Protein AF-A0A0X3Q295-F1 (afdb_monomer)

Foldseek 3Di:
DPVVVVVVVVVVVVVVVVVVVVVVQQPDFFKKKWKKKKKAQPPCAALVRDFLDPDPPQRHFQKKKFKAKDAPPDPPSVQDTDIDDTDPRDRMDTCDDPNTDIGGAGPPGGQKMKMKMWMWGDDPPDPITGRAIWIDIDGPVVQQPDKDKTDHPGDHRMIMIMHIHMGTDPQFFDPRSPAGADCPDPQWDADRRRQTGGDPQFDDRVSPDGPQCRVPPDDPPWDWDDDPVHIWTAHPNDTDDD

Secondary structure (DSSP, 8-state):
-HHHHHHHHHHHHHHHHHHHHHHHHHHSEEEEEEEEEEEE-TT-B-TTS-BS-SSTT--S--EEEEEEEEETT-SS-SSEEEEPPPBTT-SEEEE-GGGPEEEEEESSPPSEEEEEEEEEEPPSSSPPEEEEEEEEEEEHHHHTTS-EEE--SSS-S-EEEEEEEEEEPTTEESTTS-EE----STTEEE-TT--EEEPTTEESTTS-EE-HHHHSPPSTTPEEEEETTEEEEEETTEEE--

Structure (mmCIF, N/CA/C/O backbone):
data_AF-A0A0X3Q295-F1
#
_entry.id   AF-A0A0X3Q295-F1
#
loop_
_atom_site.group_PDB
_atom_site.id
_atom_site.type_symbol
_atom_site.label_atom_id
_atom_site.label_alt_id
_atom_site.label_comp_id
_atom_site.label_asym_id
_atom_site.label_entity_id
_atom_site.label_seq_id
_atom_site.pdbx_PDB_ins_code
_atom_site.Cartn_x
_atom_site.Cartn_y
_atom_site.Cartn_z
_atom_site.occupancy
_atom_site.B_iso_or_equiv
_atom_site.auth_seq_id
_atom_site.auth_comp_id
_atom_site.auth_asym_id
_atom_site.auth_atom_id
_atom_site.pdbx_PDB_model_num
ATOM 1 N N . GLY A 1 1 ? -16.038 -40.004 36.882 1.00 56.62 1 GLY A N 1
ATOM 2 C CA . GLY A 1 1 ? -15.956 -40.530 35.502 1.00 56.62 1 GLY A CA 1
ATOM 3 C C . GLY A 1 1 ? -16.501 -39.570 34.454 1.00 56.62 1 GLY A C 1
ATOM 4 O O . GLY A 1 1 ? -15.724 -39.072 33.660 1.00 56.62 1 GLY A O 1
ATOM 5 N N . LYS A 1 2 ? -17.811 -39.278 34.444 1.00 52.81 2 LYS A N 1
ATOM 6 C CA . LYS A 1 2 ? -18.478 -38.550 33.339 1.00 52.81 2 LYS A CA 1
ATOM 7 C C . LYS A 1 2 ? -18.279 -37.020 33.322 1.00 52.81 2 LYS A C 1
ATOM 9 O O . LYS A 1 2 ? -18.108 -36.454 32.248 1.00 52.81 2 LYS A O 1
ATOM 14 N N . TYR A 1 3 ? -18.214 -36.368 34.488 1.00 54.53 3 TYR A N 1
ATOM 15 C CA . TYR A 1 3 ? -17.997 -34.910 34.598 1.00 54.53 3 TYR A CA 1
ATOM 16 C C . TYR A 1 3 ? -16.639 -34.449 34.033 1.00 54.53 3 TYR A C 1
ATOM 18 O O . TYR A 1 3 ? -16.557 -33.421 33.370 1.00 54.53 3 TYR A O 1
ATOM 26 N N . SER A 1 4 ? -15.578 -35.239 34.234 1.00 64.38 4 SER A N 1
ATOM 27 C CA . SER A 1 4 ? -14.233 -34.929 33.721 1.00 64.38 4 SER A CA 1
ATOM 28 C C . SER A 1 4 ? -14.156 -35.030 32.191 1.00 64.38 4 SER A C 1
ATOM 30 O O . SER A 1 4 ? -13.519 -34.196 31.551 1.00 64.38 4 SER A O 1
ATOM 32 N N . SER A 1 5 ? -14.851 -36.000 31.589 1.00 69.00 5 SER A N 1
ATOM 33 C CA . SER A 1 5 ? -14.897 -36.166 30.130 1.00 69.00 5 SER A CA 1
ATOM 34 C C . SER A 1 5 ? -15.690 -35.053 29.438 1.00 69.00 5 SER A C 1
ATOM 36 O O . SER A 1 5 ? -15.255 -34.560 28.402 1.00 69.00 5 SER A O 1
ATOM 38 N N . ALA A 1 6 ? -16.805 -34.606 30.029 1.00 71.75 6 ALA A N 1
ATOM 39 C CA . ALA A 1 6 ? -17.581 -33.477 29.511 1.00 71.75 6 ALA A CA 1
ATOM 40 C C . ALA A 1 6 ? -16.787 -32.159 29.564 1.00 71.75 6 ALA A C 1
ATOM 42 O O . ALA A 1 6 ? -16.768 -31.409 28.591 1.00 71.75 6 ALA A O 1
ATOM 43 N N . LEU A 1 7 ? -16.056 -31.911 30.658 1.00 74.06 7 LEU A N 1
ATOM 44 C CA . LEU A 1 7 ? -15.208 -30.723 30.800 1.00 74.06 7 LEU A CA 1
ATOM 45 C C . LEU A 1 7 ? -14.071 -30.698 29.761 1.00 74.06 7 LEU A C 1
ATOM 47 O O . LEU A 1 7 ? -13.808 -29.659 29.158 1.00 74.06 7 LEU A O 1
ATOM 51 N N . LYS A 1 8 ? -13.439 -31.852 29.498 1.00 75.88 8 LYS A N 1
ATOM 52 C CA . LYS A 1 8 ? -12.417 -31.997 28.446 1.00 75.88 8 LYS A CA 1
ATOM 53 C C . LYS A 1 8 ? -12.978 -31.721 27.049 1.00 75.88 8 LYS A C 1
ATOM 55 O O . LYS A 1 8 ? -12.320 -31.046 26.264 1.00 75.88 8 LYS A O 1
ATOM 60 N N . LEU A 1 9 ? -14.194 -32.189 26.759 1.00 77.00 9 LEU A N 1
ATOM 61 C CA . LEU A 1 9 ? -14.855 -31.964 25.471 1.00 77.00 9 LEU A CA 1
ATOM 62 C C . LEU A 1 9 ? -15.208 -30.481 25.257 1.00 77.00 9 LEU A C 1
ATOM 64 O O . LEU A 1 9 ? -14.994 -29.946 24.173 1.00 77.00 9 LEU A O 1
ATOM 68 N N . ILE A 1 10 ? -15.682 -29.794 26.303 1.00 79.25 10 ILE A N 1
ATOM 69 C CA . ILE A 1 10 ? -15.982 -28.353 26.262 1.00 79.25 10 ILE A CA 1
ATOM 70 C C . ILE A 1 10 ? -14.703 -27.534 26.054 1.00 79.25 10 ILE A C 1
ATOM 72 O O . ILE A 1 10 ? -14.703 -26.605 25.247 1.00 79.25 10 ILE A O 1
ATOM 76 N N . MET A 1 11 ? -13.605 -27.876 26.738 1.00 76.19 11 MET A N 1
ATOM 77 C CA . MET A 1 11 ? -12.321 -27.197 26.527 1.00 76.19 11 MET A CA 1
ATOM 78 C C . MET A 1 11 ? -11.772 -27.430 25.116 1.00 76.19 11 MET A C 1
ATOM 80 O O . MET A 1 11 ? -11.324 -26.477 24.484 1.00 76.19 11 MET A O 1
ATOM 84 N N . ALA A 1 12 ? -11.873 -28.655 24.591 1.00 78.44 12 ALA A N 1
ATOM 85 C CA . ALA A 1 12 ? -11.469 -28.968 23.222 1.00 78.44 12 ALA A CA 1
ATOM 86 C C . ALA A 1 12 ? -12.313 -28.214 22.180 1.00 78.44 12 ALA A C 1
ATOM 88 O O . ALA A 1 12 ? -11.754 -27.663 21.236 1.00 78.44 12 ALA A O 1
ATOM 89 N N . MET A 1 13 ? -13.635 -28.112 22.373 1.00 76.56 13 MET A N 1
ATOM 90 C CA . MET A 1 13 ? -14.496 -27.312 21.494 1.00 76.56 13 MET A CA 1
ATOM 91 C C . MET A 1 13 ? -14.183 -25.819 21.572 1.00 76.56 13 MET A C 1
ATOM 93 O O . MET A 1 13 ? -14.077 -25.177 20.534 1.00 76.56 13 MET A O 1
ATOM 97 N N . ARG A 1 14 ? -13.979 -25.254 22.769 1.00 77.81 14 ARG A N 1
ATOM 98 C CA . ARG A 1 14 ? -13.572 -23.844 22.914 1.00 77.81 14 ARG A CA 1
ATOM 99 C C . ARG A 1 14 ? -12.241 -23.565 22.226 1.00 77.81 14 ARG A C 1
ATOM 101 O O . ARG A 1 14 ? -12.113 -22.545 21.563 1.00 77.81 14 ARG A O 1
ATOM 108 N N . TYR A 1 15 ? -11.281 -24.477 22.352 1.00 79.19 15 TYR A N 1
ATOM 109 C CA . TYR A 1 15 ? -9.991 -24.375 21.679 1.00 79.19 15 TYR A CA 1
ATOM 110 C C . TYR A 1 15 ? -10.130 -24.474 20.153 1.00 79.19 15 TYR A C 1
ATOM 112 O O . TYR A 1 15 ? -9.566 -23.654 19.440 1.00 79.19 15 TYR A O 1
ATOM 120 N N . ALA A 1 16 ? -10.939 -25.409 19.646 1.00 74.38 16 ALA A N 1
ATOM 121 C CA . ALA A 1 16 ? -11.208 -25.543 18.214 1.00 74.38 16 ALA A CA 1
ATOM 122 C C . ALA A 1 16 ? -11.932 -24.314 17.633 1.00 74.38 16 ALA A C 1
ATOM 124 O O . ALA A 1 16 ? -11.562 -23.839 16.564 1.00 74.38 16 ALA A O 1
ATOM 125 N N . ILE A 1 17 ? -12.913 -23.760 18.353 1.00 73.50 17 ILE A N 1
ATOM 126 C CA . ILE A 1 17 ? -13.606 -22.518 17.977 1.00 73.50 17 ILE A CA 1
ATOM 127 C C . ILE A 1 17 ? -12.627 -21.342 17.984 1.00 73.50 17 ILE A C 1
ATOM 129 O O . ILE A 1 17 ? -12.615 -20.561 17.040 1.00 73.50 17 ILE A O 1
ATOM 133 N N . LEU A 1 18 ? -11.773 -21.232 19.005 1.00 70.94 18 LEU A N 1
ATOM 134 C CA . LEU A 1 18 ? -10.747 -20.194 19.071 1.00 70.94 18 LEU A CA 1
ATOM 135 C C . LEU A 1 18 ? -9.770 -20.303 17.893 1.00 70.94 18 LEU A C 1
ATOM 137 O O . LEU A 1 18 ? -9.500 -19.299 17.246 1.00 70.94 18 LEU A O 1
ATOM 141 N N . LEU A 1 19 ? -9.284 -21.507 17.573 1.00 69.25 19 LEU A N 1
ATOM 142 C CA . LEU A 1 19 ? -8.412 -21.745 16.419 1.00 69.25 19 LEU A CA 1
ATOM 143 C C . LEU A 1 19 ? -9.097 -21.410 15.091 1.00 69.25 19 LEU A C 1
ATOM 145 O O . LEU A 1 19 ? -8.460 -20.849 14.205 1.00 69.25 19 LEU A O 1
ATOM 149 N N . PHE A 1 20 ? -10.385 -21.723 14.959 1.00 67.50 20 PHE A N 1
ATOM 150 C CA . PHE A 1 20 ? -11.177 -21.379 13.782 1.00 67.50 20 PHE A CA 1
ATOM 151 C C . PHE A 1 20 ? -11.390 -19.863 13.651 1.00 67.50 20 PHE A C 1
ATOM 153 O O . PHE A 1 20 ? -11.241 -19.309 12.570 1.00 67.50 20 PHE A O 1
ATOM 160 N N . ILE A 1 21 ? -11.675 -19.159 14.748 1.00 62.69 21 ILE A N 1
ATOM 161 C CA . ILE A 1 21 ? -11.785 -17.692 14.751 1.00 62.69 21 ILE A CA 1
ATOM 162 C C . ILE A 1 21 ? -10.430 -17.059 14.411 1.00 62.69 21 ILE A C 1
ATOM 164 O O . ILE A 1 21 ? -10.361 -16.170 13.567 1.00 62.69 21 ILE A O 1
ATOM 168 N N . LEU A 1 22 ? -9.339 -17.549 15.007 1.00 60.97 22 LEU A N 1
ATOM 169 C CA . LEU A 1 22 ? -7.984 -17.084 14.706 1.00 60.97 22 LEU A CA 1
ATOM 170 C C . LEU A 1 22 ? -7.612 -17.322 13.235 1.00 60.97 22 LEU A C 1
ATOM 172 O O . LEU A 1 22 ? -6.983 -16.457 12.629 1.00 60.97 22 LEU A O 1
ATOM 176 N N . SER A 1 23 ? -8.025 -18.445 12.639 1.00 59.97 23 SER A N 1
ATOM 177 C CA . SER A 1 23 ? -7.771 -18.720 11.220 1.00 59.97 23 SER A CA 1
ATOM 178 C C . SER A 1 23 ? -8.586 -17.818 10.289 1.00 59.97 23 SER A C 1
ATOM 180 O O . SER A 1 23 ? -8.063 -17.387 9.261 1.00 59.97 23 SER A O 1
ATOM 182 N N . GLN A 1 24 ? -9.823 -17.466 10.655 1.00 58.38 24 GLN A N 1
ATOM 183 C CA . GLN A 1 24 ? -10.629 -16.503 9.897 1.00 58.38 24 GLN A CA 1
ATOM 184 C C . GLN A 1 24 ? -10.024 -15.093 9.938 1.00 58.38 24 GLN A C 1
ATOM 186 O O . GLN A 1 24 ? -9.903 -14.450 8.896 1.00 58.38 24 GLN A O 1
ATOM 191 N N . VAL A 1 25 ? -9.572 -14.642 11.114 1.00 58.47 25 VAL A N 1
ATOM 192 C CA . VAL A 1 25 ? -8.919 -13.331 11.285 1.00 58.47 25 VAL A CA 1
ATOM 193 C C . VAL A 1 25 ? -7.584 -13.272 10.532 1.00 58.47 25 VAL A C 1
ATOM 195 O O . VAL A 1 25 ? -7.283 -12.265 9.897 1.00 58.47 25 VAL A O 1
ATOM 198 N N . ALA A 1 26 ? -6.812 -14.363 10.517 1.00 58.28 26 ALA A N 1
ATOM 199 C CA . ALA A 1 26 ? -5.539 -14.437 9.795 1.00 58.28 26 ALA A CA 1
ATOM 200 C C . ALA A 1 26 ? -5.681 -14.342 8.262 1.00 58.28 26 ALA A C 1
ATOM 202 O O . ALA A 1 26 ? -4.711 -14.032 7.571 1.00 58.28 26 ALA A O 1
ATOM 203 N N . CYS A 1 27 ? -6.870 -14.602 7.709 1.00 62.59 27 CYS A N 1
ATOM 204 C CA . CYS A 1 27 ? -7.099 -14.593 6.262 1.00 62.59 27 CYS A CA 1
ATOM 205 C C . CYS A 1 27 ? -7.636 -13.248 5.735 1.00 62.59 27 CYS A C 1
ATOM 207 O O . CYS A 1 27 ? -7.677 -13.033 4.518 1.00 62.59 27 CYS A O 1
ATOM 209 N N . GLN A 1 28 ? -8.019 -12.327 6.625 1.00 81.38 28 GLN A N 1
ATOM 210 C CA . GLN A 1 28 ? -8.594 -11.042 6.242 1.00 81.38 28 GLN A CA 1
ATOM 211 C C . GLN A 1 28 ? -7.507 -10.026 5.877 1.00 81.38 28 GLN A C 1
ATOM 213 O O . GLN A 1 28 ? -6.520 -9.833 6.588 1.00 81.38 28 GLN A O 1
ATOM 218 N N . PHE A 1 29 ? -7.700 -9.354 4.745 1.00 91.81 29 PHE A N 1
ATOM 219 C CA . PHE A 1 29 ? -6.884 -8.205 4.374 1.00 91.81 29 PHE A CA 1
ATOM 220 C C . PHE A 1 29 ? -7.296 -6.992 5.207 1.00 91.81 29 PHE A C 1
ATOM 222 O O . PHE A 1 29 ? -8.485 -6.682 5.299 1.00 91.81 29 PHE A O 1
ATOM 229 N N . VAL A 1 30 ? -6.314 -6.307 5.780 1.00 94.56 30 VAL A N 1
ATOM 230 C CA . VAL A 1 30 ? -6.521 -5.183 6.710 1.00 94.56 30 VAL A CA 1
ATOM 231 C C . VAL A 1 30 ? -6.142 -3.837 6.105 1.00 94.56 30 VAL A C 1
ATOM 233 O O . VAL A 1 30 ? -6.585 -2.791 6.568 1.00 94.56 30 VAL A O 1
ATOM 236 N N . ALA A 1 31 ? -5.322 -3.856 5.057 1.00 96.50 31 ALA A N 1
ATOM 237 C CA . ALA A 1 31 ? -4.810 -2.665 4.409 1.00 96.50 31 ALA A CA 1
ATOM 238 C C . ALA A 1 31 ? -4.553 -2.934 2.929 1.00 96.50 31 ALA A C 1
ATOM 240 O O . ALA A 1 31 ? -4.327 -4.075 2.521 1.00 96.50 31 ALA A O 1
ATOM 241 N N . ASP A 1 32 ? -4.542 -1.864 2.150 1.00 97.44 32 ASP A N 1
ATOM 242 C CA . ASP A 1 32 ? -4.077 -1.860 0.774 1.00 97.44 32 ASP A CA 1
ATOM 243 C C . ASP A 1 32 ? -2.838 -0.970 0.684 1.00 97.44 32 ASP A C 1
ATOM 245 O O . ASP A 1 32 ? -2.856 0.200 1.076 1.00 97.44 32 ASP A O 1
ATOM 249 N N . LEU A 1 33 ? -1.744 -1.542 0.190 1.00 97.56 33 LEU A N 1
ATOM 250 C CA . LEU A 1 33 ? -0.520 -0.818 -0.110 1.00 97.56 33 LEU A CA 1
ATOM 251 C C . LEU A 1 33 ? -0.536 -0.437 -1.591 1.00 97.56 33 LEU A C 1
ATOM 253 O O . LEU A 1 33 ? -0.482 -1.296 -2.472 1.00 97.56 33 LEU A O 1
ATOM 257 N N . PHE A 1 34 ? -0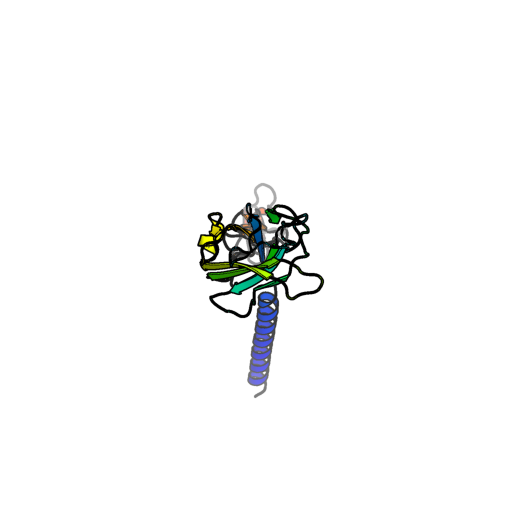.629 0.857 -1.860 1.00 97.94 34 PHE A N 1
ATOM 258 C CA . PHE A 1 34 ? -0.615 1.412 -3.203 1.00 97.94 34 PHE A CA 1
ATOM 259 C C . PHE A 1 34 ? 0.819 1.715 -3.619 1.00 97.94 34 PHE A C 1
ATOM 261 O O . PHE A 1 34 ? 1.497 2.511 -2.976 1.00 97.94 34 PHE A O 1
ATOM 268 N N . LEU A 1 35 ? 1.260 1.113 -4.720 1.00 97.88 35 LEU A N 1
ATOM 269 C CA . LEU A 1 35 ? 2.535 1.393 -5.366 1.00 97.88 35 LEU A CA 1
ATOM 270 C C . LEU A 1 35 ? 2.305 2.277 -6.596 1.00 97.88 35 LEU A C 1
ATOM 272 O O . LEU A 1 35 ? 1.699 1.857 -7.589 1.00 97.88 35 LEU A O 1
ATOM 276 N N . SER A 1 36 ? 2.812 3.503 -6.518 1.00 98.06 36 SER A N 1
ATOM 277 C CA . SER A 1 36 ? 2.973 4.410 -7.650 1.00 98.06 36 SER A CA 1
ATOM 278 C C . SER A 1 36 ? 4.314 4.140 -8.329 1.00 98.06 36 SER A C 1
ATOM 280 O O . SER A 1 36 ? 5.343 4.102 -7.658 1.00 98.06 36 SER A O 1
ATOM 282 N N . LEU A 1 37 ? 4.312 3.999 -9.656 1.00 97.81 37 LEU A N 1
ATOM 283 C CA . LEU A 1 37 ? 5.518 3.750 -10.454 1.00 97.81 37 LEU A CA 1
ATOM 284 C C . LEU A 1 37 ? 5.645 4.801 -11.561 1.00 97.81 37 LEU A C 1
ATOM 286 O O . LEU A 1 37 ? 4.727 4.973 -12.366 1.00 97.81 37 LEU A O 1
ATOM 290 N N . LYS A 1 38 ? 6.783 5.494 -11.626 1.00 98.00 38 LYS A N 1
ATOM 291 C CA . LYS A 1 38 ? 7.142 6.404 -12.722 1.00 98.00 38 LYS A CA 1
ATOM 292 C C . LYS A 1 38 ? 8.419 5.893 -13.375 1.00 98.00 38 LYS A C 1
ATOM 294 O O . LYS A 1 38 ? 9.414 5.696 -12.695 1.00 98.00 38 LYS A O 1
ATOM 299 N N . TYR A 1 39 ? 8.405 5.709 -14.682 1.00 97.44 39 TYR A N 1
ATOM 300 C CA . TYR A 1 39 ? 9.544 5.263 -15.475 1.00 97.44 39 TYR A CA 1
ATOM 301 C C . TYR A 1 39 ? 9.940 6.341 -16.483 1.00 97.44 39 TYR A C 1
ATOM 303 O O . TYR A 1 39 ? 9.079 7.048 -17.015 1.00 97.44 39 TYR A O 1
ATOM 311 N N . SER A 1 40 ? 11.237 6.439 -16.764 1.00 96.31 40 SER A N 1
ATOM 312 C CA . SER A 1 40 ? 11.800 7.320 -17.783 1.00 96.31 40 SER A CA 1
ATOM 313 C C . SER A 1 40 ? 13.011 6.662 -18.436 1.00 96.31 40 SER A C 1
ATOM 315 O O . SER A 1 40 ? 13.887 6.178 -17.727 1.00 96.31 40 SER A O 1
ATOM 317 N N . ASN A 1 41 ? 13.081 6.677 -19.763 1.00 94.19 41 ASN A N 1
ATOM 318 C CA . ASN A 1 41 ? 14.230 6.298 -20.581 1.00 94.19 41 ASN A CA 1
ATOM 319 C C . ASN A 1 41 ? 14.388 7.306 -21.730 1.00 94.19 41 ASN A C 1
ATOM 321 O O . ASN A 1 41 ? 14.038 7.025 -22.874 1.00 94.19 41 ASN A O 1
ATOM 325 N N . PRO A 1 42 ? 14.899 8.516 -21.448 1.00 92.31 42 PRO A N 1
ATOM 326 C CA . PRO A 1 42 ? 14.937 9.611 -22.412 1.00 92.31 42 PRO A CA 1
ATOM 327 C C . PRO A 1 42 ? 15.832 9.346 -23.627 1.00 92.31 42 PRO A C 1
ATOM 329 O O . PRO A 1 42 ? 15.710 10.056 -24.621 1.00 92.31 42 PRO A O 1
ATOM 332 N N . LYS A 1 43 ? 16.747 8.369 -23.557 1.00 90.69 43 LYS A N 1
ATOM 333 C CA . LYS A 1 43 ? 17.628 8.019 -24.681 1.00 90.69 43 LYS A CA 1
ATOM 334 C C . LYS A 1 43 ? 17.154 6.805 -25.481 1.00 90.69 43 LYS A C 1
ATOM 336 O O . LYS A 1 43 ? 17.824 6.475 -26.454 1.00 90.69 43 LYS A O 1
ATOM 341 N N . ASN A 1 44 ? 16.064 6.159 -25.057 1.00 90.06 44 ASN A N 1
ATOM 342 C CA . ASN A 1 44 ? 15.554 4.909 -25.623 1.00 90.06 44 ASN A CA 1
ATOM 343 C C . ASN A 1 44 ? 16.651 3.855 -25.819 1.00 90.06 44 ASN A C 1
ATOM 345 O O . ASN A 1 44 ? 16.909 3.380 -26.923 1.00 90.06 44 ASN A O 1
ATOM 349 N N . ARG A 1 45 ? 17.385 3.589 -24.738 1.00 90.19 45 ARG A N 1
ATOM 350 C CA . ARG A 1 45 ? 18.470 2.609 -24.738 1.00 90.19 45 ARG A CA 1
ATOM 351 C C . ARG A 1 45 ? 18.145 1.442 -23.832 1.00 90.19 45 ARG A C 1
ATOM 353 O O . ARG A 1 45 ? 17.573 1.648 -22.757 1.00 90.19 45 ARG A O 1
ATOM 360 N N . LEU A 1 46 ? 18.574 0.268 -24.267 1.00 89.56 46 LEU A N 1
ATOM 361 C CA . LEU A 1 46 ? 18.620 -0.957 -23.484 1.00 89.56 46 LEU A CA 1
ATOM 362 C C . LEU A 1 46 ? 19.707 -0.870 -22.395 1.00 89.56 46 LEU A C 1
ATOM 364 O O . LEU A 1 46 ? 20.503 0.078 -22.356 1.00 89.56 46 LEU A O 1
ATOM 368 N N . GLU A 1 47 ? 19.776 -1.865 -21.506 1.00 89.69 47 GLU A N 1
ATOM 369 C CA . GLU A 1 47 ? 20.771 -1.903 -20.419 1.00 89.69 47 GLU A CA 1
ATOM 370 C C . GLU A 1 47 ? 22.219 -1.870 -20.954 1.00 89.69 47 GLU A C 1
ATOM 372 O O . GLU A 1 47 ? 23.117 -1.271 -20.360 1.00 89.69 47 GLU A O 1
ATOM 377 N N . ASN A 1 48 ? 22.436 -2.478 -22.118 1.00 85.44 48 ASN A N 1
ATOM 378 C CA . ASN A 1 48 ? 23.714 -2.572 -22.822 1.00 85.44 48 ASN A CA 1
ATOM 379 C C . ASN A 1 48 ? 24.016 -1.359 -23.740 1.00 85.44 48 ASN A C 1
ATOM 381 O O . ASN A 1 48 ? 24.986 -1.407 -24.494 1.00 85.44 48 ASN A O 1
ATOM 385 N N . ASP A 1 49 ? 23.222 -0.282 -23.662 1.00 86.44 49 ASP A N 1
ATOM 386 C CA . ASP A 1 49 ? 23.317 0.960 -24.458 1.00 86.44 49 ASP A CA 1
ATOM 387 C C . ASP A 1 49 ? 23.021 0.804 -25.967 1.00 86.44 49 ASP A C 1
ATOM 389 O O . ASP A 1 49 ? 23.172 1.752 -26.751 1.00 86.44 49 ASP A O 1
ATOM 393 N N . PHE A 1 50 ? 22.533 -0.364 -26.394 1.00 86.19 50 PHE A N 1
ATOM 394 C CA . PHE A 1 50 ? 21.996 -0.540 -27.742 1.00 86.19 50 PHE A CA 1
ATOM 395 C C . PHE A 1 50 ? 20.631 0.164 -27.891 1.00 86.19 50 PHE A C 1
ATOM 397 O O . PHE A 1 50 ? 19.961 0.434 -26.886 1.00 86.19 50 PHE A O 1
ATOM 404 N N . PRO A 1 51 ? 20.246 0.559 -29.121 1.00 87.19 51 PRO A N 1
ATOM 405 C CA . PRO A 1 51 ? 18.877 0.988 -29.416 1.00 87.19 51 PRO A CA 1
ATOM 406 C C . PRO A 1 51 ? 17.872 -0.111 -29.058 1.00 87.19 51 PRO A C 1
ATOM 408 O O . PRO A 1 51 ? 18.243 -1.278 -29.119 1.00 87.19 51 PRO A O 1
ATOM 411 N N . CYS A 1 52 ? 16.649 0.284 -28.706 1.00 84.25 52 CYS A N 1
ATOM 412 C CA . CYS A 1 52 ? 15.539 -0.644 -28.473 1.00 84.25 52 CYS A CA 1
ATOM 413 C C . CYS A 1 52 ? 15.191 -1.387 -29.775 1.00 84.25 52 CYS A C 1
ATOM 415 O O . CYS A 1 52 ? 15.479 -2.571 -29.887 1.00 84.25 52 CYS A O 1
ATOM 417 N N . ASP A 1 53 ? 14.841 -0.661 -30.842 1.00 77.31 53 ASP A N 1
ATOM 418 C CA . ASP A 1 53 ? 14.640 -1.278 -32.157 1.00 77.31 53 ASP A CA 1
ATOM 419 C C . ASP A 1 53 ? 15.790 -1.025 -33.143 1.00 77.31 53 ASP A C 1
ATOM 421 O O . ASP A 1 53 ? 16.471 0.008 -33.148 1.00 77.31 53 ASP A O 1
ATOM 425 N N . LEU A 1 54 ? 15.993 -1.989 -34.044 1.00 69.19 54 LEU A N 1
ATOM 426 C CA . LEU A 1 54 ? 17.053 -1.958 -35.058 1.00 69.19 54 LEU A CA 1
ATOM 427 C C . LEU A 1 54 ? 16.702 -1.115 -36.296 1.00 69.19 54 LEU A C 1
ATOM 429 O O . LEU A 1 54 ? 17.596 -0.771 -37.077 1.00 69.19 54 LEU A O 1
ATOM 433 N N . TRP A 1 55 ? 15.424 -0.787 -36.517 1.00 66.69 55 TRP A N 1
ATOM 434 C CA . TRP A 1 55 ? 15.004 -0.027 -37.695 1.00 66.69 55 TRP A CA 1
ATOM 435 C C . TRP A 1 55 ? 15.001 1.473 -37.398 1.00 66.69 55 TRP A C 1
ATOM 437 O O . TRP A 1 55 ? 14.277 1.952 -36.549 1.00 66.69 55 TRP A O 1
ATOM 447 N N . VAL A 1 56 ? 15.764 2.245 -38.171 1.00 59.50 56 VAL A N 1
ATOM 448 C CA . VAL A 1 56 ? 15.999 3.700 -38.047 1.00 59.50 56 VAL A CA 1
ATOM 449 C C . VAL A 1 56 ? 14.761 4.615 -37.889 1.00 59.50 56 VAL A C 1
ATOM 451 O O . VAL A 1 56 ? 14.942 5.806 -37.637 1.00 59.50 56 VAL A O 1
ATOM 454 N N . SER A 1 57 ? 13.534 4.118 -38.075 1.00 62.75 57 SER A N 1
ATOM 455 C CA . SER A 1 57 ? 12.286 4.888 -37.965 1.00 62.75 57 SER A CA 1
ATOM 456 C C . SER A 1 57 ? 11.517 4.703 -36.652 1.00 62.75 57 SER A C 1
ATOM 458 O O . SER A 1 57 ? 10.795 5.630 -36.292 1.00 62.75 57 SER A O 1
ATOM 460 N N . ASP A 1 58 ? 11.695 3.581 -35.948 1.00 62.91 58 ASP A N 1
ATOM 461 C CA . ASP A 1 58 ? 11.187 3.349 -34.587 1.00 62.91 58 ASP A CA 1
ATOM 462 C C . ASP A 1 58 ? 12.400 3.110 -33.709 1.00 62.91 58 ASP A C 1
ATOM 464 O O . ASP A 1 58 ? 13.232 2.274 -34.011 1.00 62.91 58 ASP A O 1
ATOM 468 N N . LEU A 1 59 ? 12.600 3.942 -32.699 1.00 73.12 59 LEU A N 1
ATOM 469 C CA . LEU A 1 59 ? 13.745 3.808 -31.797 1.00 73.12 59 LEU A CA 1
ATOM 470 C C . LEU A 1 59 ? 13.285 3.822 -30.348 1.00 73.12 59 LEU A C 1
ATOM 472 O O . LEU A 1 59 ? 14.144 3.919 -29.472 1.00 73.12 59 LEU A O 1
ATOM 476 N N . LYS A 1 60 ? 11.973 3.871 -30.073 1.00 86.94 60 LYS A N 1
ATOM 477 C CA . LYS A 1 60 ? 11.480 3.923 -28.699 1.00 86.94 60 LYS A CA 1
ATOM 478 C C . LYS A 1 60 ? 11.008 2.542 -28.317 1.00 86.94 60 LYS A C 1
ATOM 480 O O . LYS A 1 60 ? 10.280 1.900 -29.035 1.00 86.94 60 LYS A O 1
ATOM 485 N N . CYS A 1 61 ? 11.333 2.188 -27.094 1.00 89.12 61 CYS A N 1
ATOM 486 C CA . CYS A 1 61 ? 11.037 0.872 -26.584 1.00 89.12 61 CYS A CA 1
ATOM 487 C C . CYS A 1 61 ? 9.520 0.674 -26.398 1.00 89.12 61 CYS A C 1
ATOM 489 O O . CYS A 1 61 ? 8.804 1.578 -25.925 1.00 89.12 61 CYS A O 1
ATOM 491 N N . ASP A 1 62 ? 9.071 -0.542 -26.666 1.00 92.38 62 ASP A N 1
ATOM 492 C CA . ASP A 1 62 ? 7.756 -1.078 -26.354 1.00 92.38 62 ASP A CA 1
ATOM 493 C C . ASP A 1 62 ? 7.767 -1.623 -24.921 1.00 92.38 62 ASP A C 1
ATOM 495 O O . ASP A 1 62 ? 7.877 -2.817 -24.641 1.00 92.38 62 ASP A O 1
ATOM 499 N N . VAL A 1 63 ? 7.682 -0.703 -23.960 1.00 95.00 63 VAL A N 1
ATOM 500 C CA . VAL A 1 63 ? 8.021 -0.999 -22.564 1.00 95.00 63 VAL A CA 1
ATOM 501 C C . VAL A 1 63 ? 6.942 -1.825 -21.872 1.00 95.00 63 VAL A C 1
ATOM 503 O O . VAL A 1 63 ? 5.775 -1.438 -21.848 1.00 95.00 63 VAL A O 1
ATOM 506 N N . TYR A 1 64 ? 7.326 -2.879 -21.160 1.00 96.75 64 TYR A N 1
ATOM 507 C CA . TYR A 1 64 ? 6.493 -3.486 -20.118 1.00 96.75 64 TYR A CA 1
ATOM 508 C C . TYR A 1 64 ? 7.306 -3.774 -18.853 1.00 96.75 64 TYR A C 1
ATOM 510 O O . TYR A 1 64 ? 8.537 -3.733 -18.857 1.00 96.75 64 TYR A O 1
ATOM 518 N N . PHE A 1 65 ? 6.610 -4.028 -17.743 1.00 97.88 65 PHE A N 1
ATOM 519 C CA . PHE A 1 65 ? 7.240 -4.266 -16.448 1.00 97.88 65 PHE A CA 1
ATOM 520 C C . PHE A 1 65 ? 6.864 -5.624 -15.877 1.00 97.88 65 PHE A C 1
ATOM 522 O O . PHE A 1 65 ? 5.685 -5.983 -15.847 1.00 97.88 65 PHE A O 1
ATOM 529 N N . GLU A 1 66 ? 7.857 -6.316 -15.332 1.00 97.75 66 GLU A N 1
ATOM 530 C CA . GLU A 1 66 ? 7.671 -7.408 -14.380 1.00 97.75 66 GLU A CA 1
ATOM 531 C C . GLU A 1 66 ? 7.937 -6.875 -12.975 1.00 97.75 66 GLU A C 1
ATOM 533 O O . GLU A 1 66 ? 8.972 -6.264 -12.711 1.00 97.75 66 GLU A O 1
ATOM 538 N N . ILE A 1 67 ? 6.971 -7.054 -12.081 1.00 97.75 67 ILE A N 1
ATOM 539 C CA . ILE A 1 67 ? 6.947 -6.451 -10.753 1.00 97.75 67 ILE A CA 1
ATOM 540 C C . ILE A 1 67 ? 6.765 -7.561 -9.729 1.00 97.75 67 ILE A C 1
ATOM 542 O O . ILE A 1 67 ? 5.751 -8.261 -9.722 1.00 97.75 67 ILE A O 1
ATOM 546 N N . CYS A 1 68 ? 7.744 -7.678 -8.844 1.00 97.12 68 CYS A N 1
ATOM 547 C CA . CYS A 1 68 ? 7.772 -8.613 -7.736 1.00 97.12 68 CYS A CA 1
ATOM 548 C C . CYS A 1 68 ? 7.852 -7.837 -6.420 1.00 97.12 68 CYS A C 1
ATOM 550 O O . CYS A 1 68 ? 8.735 -6.995 -6.231 1.00 97.12 68 CYS A O 1
ATOM 552 N N . VAL A 1 69 ? 6.930 -8.114 -5.502 1.00 96.88 69 VAL A N 1
ATOM 553 C CA . VAL A 1 69 ? 6.947 -7.570 -4.144 1.00 96.88 69 VAL A CA 1
ATOM 554 C C . VAL A 1 69 ? 6.931 -8.718 -3.157 1.00 96.88 69 VAL A C 1
ATOM 556 O O . VAL A 1 69 ? 6.030 -9.557 -3.185 1.00 96.88 69 VAL A O 1
ATOM 559 N N . SER A 1 70 ? 7.910 -8.712 -2.261 1.00 95.81 70 SER A N 1
ATOM 560 C CA . SER A 1 70 ? 8.077 -9.749 -1.253 1.00 95.81 70 SER A CA 1
ATOM 561 C C . SER A 1 70 ? 8.114 -9.177 0.157 1.00 95.81 70 SER A C 1
ATOM 563 O O . SER A 1 70 ? 8.604 -8.062 0.383 1.00 95.81 70 SER A O 1
ATOM 565 N N . SER A 1 71 ? 7.642 -9.959 1.124 1.00 94.25 71 SER A N 1
ATOM 566 C CA . SER A 1 71 ? 7.726 -9.629 2.543 1.00 94.25 71 SER A CA 1
ATOM 567 C C . SER A 1 71 ? 9.028 -10.125 3.177 1.00 94.25 71 SER A C 1
ATOM 569 O O . SER A 1 71 ? 9.553 -11.178 2.829 1.00 94.25 71 SER A O 1
ATOM 571 N N . ASN A 1 72 ? 9.555 -9.373 4.148 1.00 87.19 72 ASN A N 1
ATOM 572 C CA . ASN A 1 72 ? 10.585 -9.823 5.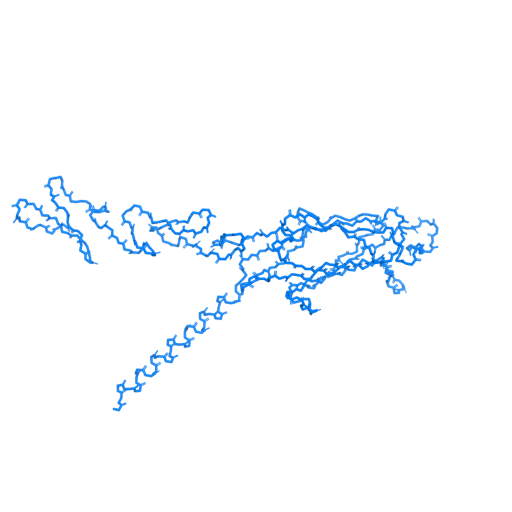097 1.00 87.19 72 ASN A CA 1
ATOM 573 C C . ASN A 1 72 ? 11.853 -10.451 4.470 1.00 87.19 72 ASN A C 1
ATOM 575 O O . ASN A 1 72 ? 12.443 -11.358 5.055 1.00 87.19 72 ASN A O 1
ATOM 579 N N . GLY A 1 73 ? 12.280 -9.968 3.298 1.00 69.81 73 GLY A N 1
ATOM 580 C CA . GLY A 1 73 ? 13.470 -10.471 2.596 1.00 69.81 73 GLY A CA 1
ATOM 581 C C . GLY A 1 73 ? 13.257 -11.777 1.817 1.00 69.81 73 GLY A C 1
ATOM 582 O O . GLY A 1 73 ? 14.223 -12.334 1.299 1.00 69.81 73 GLY A O 1
ATOM 583 N N . ASN A 1 74 ? 12.014 -12.261 1.705 1.00 74.31 74 ASN A N 1
ATOM 584 C CA . ASN A 1 74 ? 11.657 -13.389 0.846 1.00 74.31 74 ASN A CA 1
ATOM 585 C C . ASN A 1 74 ? 11.939 -13.058 -0.642 1.00 74.31 74 ASN A C 1
ATOM 587 O O . ASN A 1 74 ? 11.890 -11.897 -1.054 1.00 74.31 74 ASN A O 1
ATOM 591 N N . SER A 1 75 ? 12.242 -14.064 -1.465 1.00 73.06 75 SER A N 1
ATOM 592 C CA . SER A 1 75 ? 12.404 -13.921 -2.921 1.00 73.06 75 SER A CA 1
ATOM 593 C C . SER A 1 75 ? 11.208 -14.429 -3.734 1.00 73.06 75 SER A C 1
ATOM 595 O O . SER A 1 75 ? 11.217 -14.274 -4.947 1.00 73.06 75 SER A O 1
ATOM 597 N N . GLU A 1 76 ? 10.188 -15.014 -3.104 1.00 87.06 76 GLU A N 1
ATOM 598 C CA . GLU A 1 76 ? 9.071 -15.684 -3.798 1.00 87.06 76 GLU A CA 1
ATOM 599 C C . GLU A 1 76 ? 7.916 -14.768 -4.253 1.00 87.06 76 GLU A C 1
ATOM 601 O O . GLU A 1 76 ? 6.852 -15.268 -4.604 1.00 87.06 76 GLU A O 1
ATOM 606 N N . CYS A 1 77 ? 8.086 -13.440 -4.271 1.00 93.81 77 CYS A N 1
ATOM 607 C CA . CYS A 1 77 ? 7.040 -12.489 -4.682 1.00 93.81 77 CYS A CA 1
ATOM 608 C C . CYS A 1 77 ? 5.697 -12.707 -3.950 1.00 93.81 77 CYS A C 1
ATOM 610 O O . CYS A 1 77 ? 4.621 -12.580 -4.536 1.00 93.81 77 CYS A O 1
ATOM 612 N N . ASP A 1 78 ? 5.760 -13.053 -2.661 1.00 93.00 78 ASP A N 1
ATOM 613 C CA . ASP A 1 78 ? 4.634 -13.538 -1.854 1.00 93.00 78 ASP A CA 1
ATOM 614 C C . ASP A 1 78 ? 3.520 -12.502 -1.640 1.00 93.00 78 ASP A C 1
ATOM 616 O O . ASP A 1 78 ? 2.389 -12.867 -1.316 1.00 93.00 78 ASP A O 1
ATOM 620 N N . LEU A 1 79 ? 3.821 -11.213 -1.833 1.00 94.69 79 LEU A N 1
ATOM 621 C CA . LEU A 1 79 ? 2.835 -10.135 -1.745 1.00 94.69 79 LEU A CA 1
ATOM 622 C C . LEU A 1 79 ? 2.261 -9.751 -3.111 1.00 94.69 79 LEU A C 1
ATOM 624 O O . LEU A 1 79 ? 1.080 -9.412 -3.206 1.00 94.69 79 LEU A O 1
ATOM 628 N N . LEU A 1 80 ? 3.085 -9.765 -4.161 1.00 96.38 80 LEU A N 1
ATOM 629 C CA . LEU A 1 80 ? 2.659 -9.464 -5.524 1.00 96.38 80 LEU A CA 1
ATOM 630 C C . LEU A 1 80 ? 3.643 -10.034 -6.542 1.00 96.38 80 LEU A C 1
ATOM 632 O O . LEU A 1 80 ? 4.828 -9.714 -6.503 1.00 96.38 80 LEU A O 1
ATOM 636 N N . GLN A 1 81 ? 3.107 -10.721 -7.546 1.00 97.00 81 GLN A N 1
ATOM 637 C CA . GLN A 1 81 ? 3.772 -10.959 -8.820 1.00 97.00 81 GLN A CA 1
ATOM 638 C C . GLN A 1 81 ? 2.871 -10.434 -9.936 1.00 97.00 81 GLN A C 1
ATOM 640 O O . GLN A 1 81 ? 1.709 -10.833 -10.045 1.00 97.00 81 GLN A O 1
ATOM 645 N N . LYS A 1 82 ? 3.369 -9.490 -10.735 1.00 96.56 82 LYS A N 1
ATOM 646 C CA . LYS A 1 82 ? 2.571 -8.832 -11.771 1.00 96.56 82 LYS A CA 1
ATOM 647 C C . LYS A 1 82 ? 3.403 -8.484 -12.993 1.00 96.56 82 LYS A C 1
ATOM 649 O O . LYS A 1 82 ? 4.435 -7.839 -12.867 1.00 96.56 82 LYS A O 1
ATOM 654 N N . THR A 1 83 ? 2.868 -8.797 -14.166 1.00 97.69 83 THR A N 1
ATOM 655 C CA . THR A 1 83 ? 3.356 -8.285 -15.450 1.00 97.69 83 THR A CA 1
ATOM 656 C C . THR A 1 83 ? 2.367 -7.245 -15.972 1.00 97.69 83 THR A C 1
ATOM 658 O O . THR A 1 83 ? 1.151 -7.450 -15.898 1.00 97.69 83 THR A O 1
ATOM 661 N N . THR A 1 84 ? 2.846 -6.086 -16.423 1.00 97.62 84 THR A N 1
ATOM 662 C CA . THR A 1 84 ? 1.976 -5.045 -16.994 1.00 97.62 84 THR A CA 1
ATOM 663 C C . THR A 1 84 ? 1.605 -5.359 -18.440 1.00 97.62 84 THR A C 1
ATOM 665 O O . THR A 1 84 ? 2.229 -6.189 -19.091 1.00 97.62 84 THR A O 1
ATOM 668 N N . ALA A 1 85 ? 0.609 -4.646 -18.969 1.00 95.62 85 ALA A N 1
ATOM 669 C CA . ALA A 1 85 ? 0.466 -4.536 -20.415 1.00 95.62 85 ALA A CA 1
ATOM 670 C C . ALA A 1 85 ? 1.675 -3.794 -21.017 1.00 95.62 85 ALA A C 1
ATOM 672 O O . ALA A 1 85 ? 2.368 -3.056 -20.306 1.00 95.62 85 ALA A O 1
ATOM 673 N N . VAL A 1 86 ? 1.884 -3.981 -22.319 1.00 95.38 86 VAL A N 1
ATOM 674 C CA . VAL A 1 86 ? 2.913 -3.283 -23.097 1.00 95.38 86 VAL A CA 1
ATOM 675 C C . VAL A 1 86 ? 2.486 -1.834 -23.345 1.00 95.38 86 VAL A C 1
ATOM 677 O O . VAL A 1 86 ? 1.338 -1.550 -23.698 1.00 95.38 86 VAL A O 1
ATOM 680 N N . PHE A 1 87 ? 3.416 -0.909 -23.144 1.00 94.19 87 PHE A N 1
ATOM 681 C CA . PHE A 1 87 ? 3.283 0.516 -23.404 1.00 94.19 87 PHE A CA 1
ATOM 682 C C . PHE A 1 87 ? 4.062 0.865 -24.671 1.00 94.19 87 PHE A C 1
ATOM 684 O O . PHE A 1 87 ? 5.243 1.188 -24.600 1.00 94.19 87 PHE A O 1
ATOM 691 N N . LEU A 1 88 ? 3.368 0.835 -25.807 1.00 91.50 88 LEU A N 1
ATOM 692 C CA . LEU A 1 88 ? 4.003 0.996 -27.114 1.00 91.50 88 LEU A CA 1
ATOM 693 C C . LEU A 1 88 ? 4.679 2.359 -27.288 1.00 91.50 88 LEU A C 1
ATOM 695 O O . LEU A 1 88 ? 4.061 3.396 -26.997 1.00 91.50 88 LEU A O 1
ATOM 699 N N . GLU A 1 89 ? 5.895 2.370 -27.823 1.00 89.44 89 GLU A N 1
ATOM 700 C CA . GLU A 1 89 ? 6.611 3.577 -28.241 1.00 89.44 89 GLU A CA 1
ATOM 701 C C . GLU A 1 89 ? 6.709 4.656 -27.137 1.00 89.44 89 GLU A C 1
ATOM 703 O O . GLU A 1 89 ? 6.383 5.842 -27.340 1.00 89.44 89 GLU A O 1
ATOM 708 N N . ARG A 1 90 ? 7.081 4.265 -25.906 1.00 91.00 90 ARG A N 1
ATOM 709 C CA . ARG A 1 90 ? 7.087 5.166 -24.732 1.00 91.00 90 ARG A CA 1
ATOM 710 C C . ARG A 1 90 ? 8.474 5.377 -24.133 1.00 91.00 90 ARG A C 1
ATOM 712 O O . ARG A 1 90 ? 9.078 4.491 -23.549 1.00 91.00 90 ARG A O 1
ATOM 719 N N . THR A 1 91 ? 8.886 6.645 -24.088 1.00 92.06 91 THR A N 1
ATOM 720 C CA . THR A 1 91 ? 10.064 7.100 -23.323 1.00 92.06 91 THR A CA 1
ATOM 721 C C . THR A 1 91 ? 9.782 7.247 -21.827 1.00 92.06 91 THR A C 1
ATOM 723 O O . THR A 1 91 ? 10.706 7.347 -21.026 1.00 92.06 91 THR A O 1
ATOM 726 N N . SER A 1 92 ? 8.511 7.334 -21.428 1.00 95.88 92 SER A N 1
ATOM 727 C CA . SER A 1 92 ? 8.108 7.471 -20.030 1.00 95.88 92 SER A CA 1
ATOM 728 C C . SER A 1 92 ? 6.746 6.834 -19.785 1.00 95.88 92 SER A C 1
ATOM 730 O O . SER A 1 92 ? 5.854 6.889 -20.635 1.00 95.88 92 SER A O 1
ATOM 732 N N . VAL A 1 93 ? 6.585 6.237 -18.605 1.00 96.81 93 VAL A N 1
ATOM 733 C CA . VAL A 1 93 ? 5.342 5.593 -18.164 1.00 96.81 93 VAL A CA 1
ATOM 734 C C . VAL A 1 93 ? 5.031 6.055 -16.747 1.00 96.81 93 VAL A C 1
ATOM 736 O O . VAL A 1 93 ? 5.925 6.150 -15.910 1.00 96.81 93 VAL A O 1
ATOM 739 N N . GLN A 1 94 ? 3.763 6.358 -16.466 1.00 97.19 94 GLN A N 1
ATOM 740 C CA . GLN A 1 94 ? 3.307 6.754 -15.134 1.00 97.19 94 GLN A CA 1
ATOM 741 C C . GLN A 1 94 ? 2.085 5.930 -14.724 1.00 97.19 94 GLN A C 1
ATOM 743 O O . GLN A 1 94 ? 1.009 6.038 -15.316 1.00 97.19 94 GLN A O 1
ATOM 748 N N . MET A 1 95 ? 2.256 5.124 -13.681 1.00 97.00 95 MET A N 1
ATOM 749 C CA . MET A 1 95 ? 1.216 4.349 -13.012 1.00 97.00 95 MET A CA 1
ATOM 750 C C . MET A 1 95 ? 0.914 5.008 -11.664 1.00 97.00 95 MET A C 1
ATOM 752 O O . MET A 1 95 ? 1.333 4.539 -10.609 1.00 97.00 95 MET A O 1
ATOM 756 N N . THR A 1 96 ? 0.243 6.155 -11.717 1.00 96.31 96 THR A N 1
ATOM 757 C CA . THR A 1 96 ? -0.113 6.980 -10.552 1.00 96.31 96 THR A CA 1
ATOM 758 C C . THR A 1 96 ? -1.632 7.163 -10.473 1.00 96.31 96 THR A C 1
ATOM 760 O O . THR A 1 96 ? -2.362 6.755 -11.383 1.00 96.31 96 THR A O 1
ATOM 763 N N . ARG A 1 97 ? -2.129 7.760 -9.378 1.00 93.44 97 ARG A N 1
ATOM 764 C CA . ARG A 1 97 ? -3.566 8.011 -9.143 1.00 93.44 97 ARG A CA 1
ATOM 765 C C . ARG A 1 97 ? -4.401 6.724 -9.261 1.00 93.44 97 ARG A C 1
ATOM 767 O O . ARG A 1 97 ? -4.191 5.799 -8.479 1.00 93.44 97 ARG A O 1
ATOM 774 N N . ASP A 1 98 ? -5.291 6.632 -10.244 1.00 92.94 98 ASP A N 1
ATOM 775 C CA . ASP A 1 98 ? -6.208 5.498 -10.423 1.00 92.94 98 ASP A CA 1
ATOM 776 C C . ASP A 1 98 ? -5.546 4.275 -11.079 1.00 92.94 98 ASP A C 1
ATOM 778 O O . ASP A 1 98 ? -6.142 3.205 -11.153 1.00 92.94 98 ASP A O 1
ATOM 782 N N . ARG A 1 99 ? -4.298 4.410 -11.555 1.00 95.12 99 ARG A N 1
ATOM 783 C CA . ARG A 1 99 ? -3.520 3.330 -12.194 1.00 95.12 99 ARG A CA 1
ATOM 784 C C . ARG A 1 99 ? -2.472 2.707 -11.274 1.00 95.12 99 ARG A C 1
ATOM 786 O O . ARG A 1 99 ? -1.634 1.935 -11.741 1.00 95.12 99 ARG A O 1
ATOM 793 N N . ARG A 1 100 ? -2.482 3.073 -9.990 1.00 97.38 100 ARG A N 1
ATOM 794 C CA . ARG A 1 100 ? -1.562 2.525 -8.988 1.00 97.38 100 ARG A CA 1
ATOM 795 C C . ARG A 1 100 ? -1.741 1.021 -8.857 1.00 97.38 100 ARG A C 1
ATOM 797 O O . ARG A 1 100 ? -2.826 0.473 -9.049 1.00 97.38 100 ARG A O 1
ATOM 804 N N . ILE A 1 101 ? -0.655 0.355 -8.508 1.00 97.75 101 ILE A N 1
ATOM 805 C CA . ILE A 1 101 ? -0.663 -1.076 -8.244 1.00 97.75 101 ILE A CA 1
ATOM 806 C C . ILE A 1 101 ? -1.127 -1.273 -6.805 1.00 97.75 101 ILE A C 1
ATOM 808 O O . ILE A 1 101 ? -0.573 -0.669 -5.894 1.00 97.75 101 ILE A O 1
ATOM 812 N N . VAL A 1 102 ? -2.148 -2.101 -6.608 1.00 97.69 102 VAL A N 1
ATOM 813 C CA . VAL A 1 102 ? -2.711 -2.378 -5.283 1.00 97.69 102 VAL A CA 1
ATOM 814 C C . VAL A 1 102 ? -2.167 -3.707 -4.780 1.00 97.69 102 VAL A C 1
ATOM 816 O O . VAL A 1 102 ? -2.299 -4.723 -5.464 1.00 97.69 102 VAL A O 1
ATOM 819 N N . ILE A 1 103 ? -1.564 -3.692 -3.595 1.00 97.25 103 ILE A N 1
ATOM 820 C CA . ILE A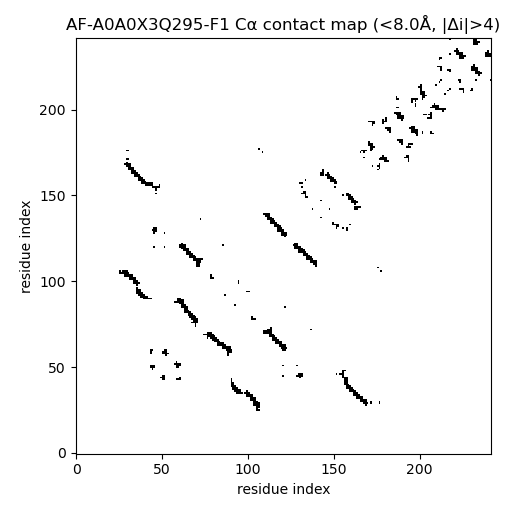 1 103 ? -1.010 -4.865 -2.921 1.00 97.25 103 ILE A CA 1
ATOM 821 C C . ILE A 1 103 ? -1.803 -5.059 -1.621 1.00 97.25 103 ILE A C 1
ATOM 823 O O . ILE A 1 103 ? -1.607 -4.301 -0.668 1.00 97.25 103 ILE A O 1
ATOM 827 N N . PRO A 1 104 ? -2.737 -6.021 -1.570 1.00 95.81 104 PRO A N 1
ATOM 828 C CA . PRO A 1 104 ? -3.557 -6.234 -0.388 1.00 95.81 104 PRO A CA 1
ATOM 829 C C . PRO A 1 104 ? -2.730 -6.915 0.712 1.00 95.81 104 PRO A C 1
ATOM 831 O O . PRO A 1 104 ? -2.108 -7.953 0.488 1.00 95.81 104 PRO A O 1
ATOM 834 N N . LEU A 1 105 ? -2.724 -6.344 1.917 1.00 94.44 105 LEU A N 1
ATOM 835 C CA . LEU A 1 105 ? -1.915 -6.816 3.042 1.00 94.44 105 LEU A CA 1
ATOM 836 C C . LEU A 1 105 ? -2.772 -7.457 4.137 1.00 94.44 105 LEU A C 1
ATOM 838 O O . LEU A 1 105 ? -3.858 -6.977 4.469 1.00 94.44 105 LEU A O 1
ATOM 842 N N . ARG A 1 106 ? -2.255 -8.539 4.723 1.00 90.25 106 ARG A N 1
ATOM 843 C CA . ARG A 1 106 ? -2.822 -9.221 5.898 1.00 90.25 106 ARG A CA 1
ATOM 844 C C . ARG A 1 106 ? -2.001 -8.898 7.144 1.00 90.25 106 ARG A C 1
ATOM 846 O O . ARG A 1 106 ? -0.845 -8.494 7.026 1.00 90.25 106 ARG A O 1
ATOM 853 N N . LEU A 1 107 ? -2.583 -9.097 8.327 1.00 85.38 107 LEU A N 1
ATOM 854 C CA . LEU A 1 107 ? -1.824 -9.012 9.575 1.00 85.38 107 LEU A CA 1
ATOM 855 C C . LEU A 1 107 ? -1.015 -10.291 9.853 1.00 85.38 107 LEU A C 1
ATOM 857 O O . LEU A 1 107 ? -1.484 -11.388 9.553 1.00 85.38 107 LEU A O 1
ATOM 861 N N . PRO A 1 108 ? 0.155 -10.161 10.505 1.00 87.12 108 PRO A N 1
ATOM 862 C CA . PRO A 1 108 ? 0.840 -8.898 10.793 1.00 87.12 108 PRO A CA 1
ATOM 863 C C . PRO A 1 108 ? 1.398 -8.264 9.508 1.00 87.12 108 PRO A C 1
ATOM 865 O O . PRO A 1 108 ? 1.880 -8.977 8.629 1.00 87.12 108 PRO A O 1
ATOM 868 N N . LEU A 1 109 ? 1.369 -6.928 9.415 1.00 91.38 109 LEU A N 1
ATOM 869 C CA . LEU A 1 109 ? 1.977 -6.237 8.275 1.00 91.38 109 LEU A CA 1
ATOM 870 C C . LEU A 1 109 ? 3.477 -6.580 8.159 1.00 91.38 109 LEU A C 1
ATOM 872 O O . LEU A 1 109 ? 4.155 -6.762 9.181 1.00 91.38 109 LEU A O 1
ATOM 876 N N . PRO A 1 110 ? 4.023 -6.643 6.931 1.00 92.56 110 PRO A N 1
ATOM 877 C CA . PRO A 1 110 ? 5.429 -6.958 6.713 1.00 92.56 110 PRO A CA 1
ATOM 878 C C . PRO A 1 110 ? 6.336 -5.888 7.336 1.00 92.56 110 PRO A C 1
ATOM 880 O O . PRO A 1 110 ? 6.116 -4.687 7.177 1.00 92.56 110 PRO A O 1
ATOM 883 N N . ARG A 1 111 ? 7.389 -6.314 8.047 1.00 91.69 111 ARG A N 1
ATOM 884 C CA . ARG A 1 111 ? 8.329 -5.386 8.706 1.00 91.69 111 ARG A CA 1
ATOM 885 C C . ARG A 1 111 ? 9.259 -4.729 7.694 1.00 91.69 111 ARG A C 1
ATOM 887 O O . ARG A 1 111 ? 9.603 -3.552 7.828 1.00 91.69 111 ARG A O 1
ATOM 894 N N . SER A 1 112 ? 9.658 -5.498 6.690 1.00 93.62 112 SER A N 1
ATOM 895 C CA . SER A 1 112 ? 10.402 -5.034 5.529 1.00 93.62 112 SER A CA 1
ATOM 896 C C . SER A 1 112 ? 9.753 -5.522 4.246 1.00 93.62 112 SER A C 1
ATOM 898 O O . SER A 1 112 ? 9.054 -6.536 4.220 1.00 93.62 112 SER A O 1
ATOM 900 N N . LEU A 1 113 ? 9.998 -4.766 3.188 1.00 95.06 113 LEU A N 1
ATOM 901 C CA . LEU A 1 113 ? 9.613 -5.096 1.832 1.00 95.06 113 LEU A CA 1
ATOM 902 C C . LEU A 1 113 ? 10.864 -5.209 0.978 1.00 95.06 113 LEU A C 1
ATOM 904 O O . LEU A 1 113 ? 11.822 -4.453 1.164 1.00 95.06 113 LEU A O 1
ATOM 908 N N . ARG A 1 114 ? 10.797 -6.100 -0.002 1.00 95.06 114 ARG A N 1
ATOM 909 C CA . ARG A 1 114 ? 11.657 -6.079 -1.176 1.00 95.06 114 ARG A CA 1
ATOM 910 C C . ARG A 1 114 ? 10.774 -5.835 -2.389 1.00 95.06 114 ARG A C 1
ATOM 912 O O . ARG A 1 114 ? 9.822 -6.578 -2.602 1.00 95.06 114 ARG A O 1
ATOM 919 N N . ILE A 1 115 ? 11.069 -4.788 -3.150 1.00 95.50 115 ILE A N 1
ATOM 920 C CA . ILE A 1 115 ? 10.373 -4.478 -4.400 1.00 95.50 115 ILE A CA 1
ATOM 921 C C . ILE A 1 115 ? 11.401 -4.561 -5.516 1.00 95.50 115 ILE A C 1
ATOM 923 O O . ILE A 1 115 ? 12.436 -3.890 -5.479 1.00 95.50 115 ILE A O 1
ATOM 927 N N . HIS A 1 116 ? 11.106 -5.411 -6.486 1.00 95.56 116 HIS A N 1
ATOM 928 C CA . HIS A 1 116 ? 11.935 -5.687 -7.642 1.00 95.56 116 HIS A CA 1
ATOM 929 C C . HIS A 1 116 ? 11.113 -5.441 -8.900 1.00 95.56 116 HIS A C 1
ATOM 931 O O . HIS A 1 116 ? 10.002 -5.952 -9.036 1.00 95.56 116 HIS A O 1
ATOM 937 N N . VAL A 1 117 ? 11.632 -4.590 -9.777 1.00 96.81 117 VAL A N 1
ATOM 938 C CA . VAL A 1 117 ? 10.990 -4.195 -11.026 1.00 96.81 117 VAL A CA 1
ATOM 939 C C . VAL A 1 117 ? 11.990 -4.399 -12.149 1.00 96.81 117 VAL A C 1
ATOM 941 O O . VAL A 1 117 ? 13.087 -3.841 -12.108 1.00 96.81 117 VAL A O 1
ATOM 944 N N . ILE A 1 118 ? 11.596 -5.160 -13.162 1.00 95.75 118 ILE A N 1
ATOM 945 C CA . ILE A 1 118 ? 12.351 -5.310 -14.402 1.00 95.75 118 ILE A CA 1
ATOM 946 C C . ILE A 1 118 ? 11.586 -4.585 -15.503 1.00 95.75 118 ILE A C 1
ATOM 948 O O . ILE A 1 118 ? 10.389 -4.814 -15.674 1.00 95.75 118 ILE A O 1
ATOM 952 N N . ALA A 1 119 ? 12.266 -3.689 -16.214 1.00 95.94 119 ALA A N 1
ATOM 953 C CA . ALA A 1 119 ? 11.746 -3.049 -17.414 1.00 95.94 119 ALA A CA 1
ATOM 954 C C . ALA A 1 119 ? 12.291 -3.776 -18.645 1.00 95.94 119 ALA A C 1
ATOM 956 O O . ALA A 1 119 ? 13.509 -3.903 -18.801 1.00 95.94 119 ALA A O 1
ATOM 957 N N . TRP A 1 120 ? 11.380 -4.204 -19.506 1.00 95.06 120 TRP A N 1
ATOM 958 C CA . TRP A 1 120 ? 11.656 -4.948 -20.727 1.00 95.06 120 TRP A CA 1
ATOM 959 C C . TRP A 1 120 ? 11.149 -4.179 -21.940 1.00 95.06 120 TRP A C 1
ATOM 96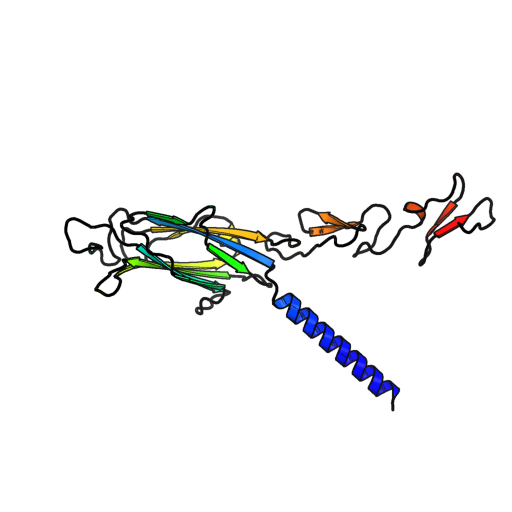1 O O . TRP A 1 120 ? 10.166 -3.442 -21.839 1.00 95.06 120 TRP A O 1
ATOM 971 N N . ASP A 1 121 ? 11.820 -4.382 -23.059 1.00 92.94 121 ASP A N 1
ATOM 972 C CA . ASP A 1 121 ? 11.396 -3.989 -24.391 1.00 92.94 121 ASP A CA 1
ATOM 973 C C . ASP A 1 121 ? 10.718 -5.181 -25.068 1.00 92.94 121 ASP A C 1
ATOM 975 O O . ASP A 1 121 ? 11.259 -6.290 -25.051 1.00 92.94 121 ASP A O 1
ATOM 979 N N . HIS A 1 122 ? 9.494 -4.999 -25.557 1.00 91.12 122 HIS A N 1
ATOM 980 C CA . HIS A 1 122 ? 8.726 -6.090 -26.138 1.00 91.12 122 HIS A CA 1
ATOM 981 C C . HIS A 1 122 ? 9.003 -6.250 -27.628 1.00 91.12 122 HIS A C 1
ATOM 983 O O . HIS A 1 122 ? 8.630 -5.396 -28.421 1.00 91.12 122 HIS A O 1
ATOM 989 N N . ASP A 1 123 ? 9.488 -7.429 -28.004 1.00 84.06 123 ASP A N 1
ATOM 990 C CA . ASP A 1 123 ? 9.650 -7.814 -29.397 1.00 84.06 123 ASP A CA 1
ATOM 991 C C . ASP A 1 123 ? 8.548 -8.774 -29.850 1.00 84.06 123 ASP A C 1
ATOM 993 O O . ASP A 1 123 ? 8.258 -9.788 -29.210 1.00 84.06 123 ASP A O 1
ATOM 997 N N . ALA A 1 124 ? 7.972 -8.518 -31.026 1.00 76.38 124 ALA A N 1
ATOM 998 C CA . ALA A 1 124 ? 6.959 -9.405 -31.602 1.00 76.38 124 ALA A CA 1
ATOM 999 C C . ALA A 1 124 ? 7.539 -10.718 -32.170 1.00 76.38 124 ALA A C 1
ATOM 1001 O O . ALA A 1 124 ? 6.803 -11.691 -32.348 1.00 76.38 124 ALA A O 1
ATOM 1002 N N . ILE A 1 125 ? 8.831 -10.737 -32.525 1.00 63.75 125 ILE A N 1
ATOM 1003 C CA . ILE A 1 125 ? 9.460 -11.818 -33.313 1.00 63.75 125 ILE A CA 1
ATOM 1004 C C . ILE A 1 125 ? 10.748 -12.358 -32.652 1.00 63.75 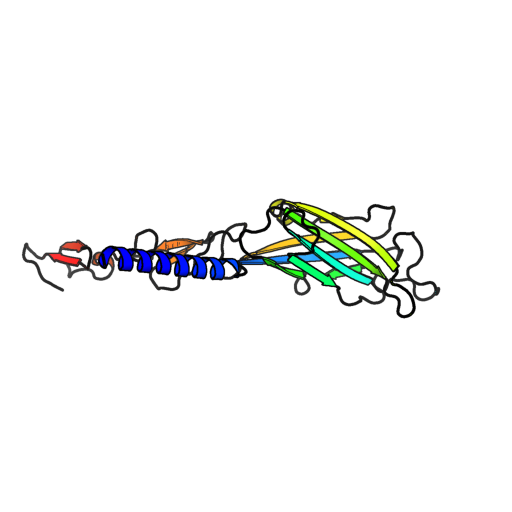125 ILE A C 1
ATOM 1006 O O . ILE A 1 125 ? 11.197 -13.456 -32.990 1.00 63.75 125 ILE A O 1
ATOM 1010 N N . SER A 1 126 ? 11.319 -11.643 -31.683 1.00 75.12 126 SER A N 1
ATOM 1011 C CA . SER A 1 126 ? 12.517 -12.026 -30.921 1.00 75.12 126 SER A CA 1
ATOM 1012 C C . SER A 1 126 ? 12.231 -12.156 -29.423 1.00 75.12 126 SER A C 1
ATOM 1014 O O . SER A 1 126 ? 11.100 -12.012 -28.963 1.00 75.12 126 SER A O 1
ATOM 1016 N N . ALA A 1 127 ? 13.258 -12.541 -28.663 1.00 81.75 127 ALA A N 1
ATOM 1017 C CA . ALA A 1 127 ? 13.199 -12.468 -27.212 1.00 81.75 127 ALA A CA 1
ATOM 1018 C C . ALA A 1 127 ? 13.188 -10.998 -26.778 1.00 81.75 127 ALA A C 1
ATOM 1020 O O . ALA A 1 127 ? 13.938 -10.211 -27.332 1.00 81.75 127 ALA A O 1
ATOM 1021 N N . ASN A 1 128 ? 12.384 -10.676 -25.768 1.00 87.50 128 ASN A N 1
ATOM 1022 C CA . ASN A 1 128 ? 12.291 -9.327 -25.217 1.00 87.50 128 ASN A CA 1
ATOM 1023 C C . ASN A 1 128 ? 13.638 -8.862 -24.641 1.00 87.50 128 ASN A C 1
ATOM 1025 O O . ASN A 1 128 ? 14.312 -9.621 -23.932 1.00 87.50 128 ASN A O 1
ATOM 1029 N N . ASP A 1 129 ? 13.986 -7.601 -24.880 1.00 88.88 129 ASP A N 1
ATOM 1030 C CA . ASP A 1 129 ? 15.287 -7.046 -24.526 1.00 88.88 129 ASP A CA 1
ATOM 1031 C C . ASP A 1 129 ? 15.268 -6.292 -23.189 1.00 88.88 129 ASP A C 1
ATOM 1033 O O . ASP A 1 129 ? 14.332 -5.574 -22.831 1.00 88.88 129 ASP A O 1
ATOM 1037 N N . LEU A 1 130 ? 16.322 -6.466 -22.388 1.00 92.44 130 LEU A N 1
ATOM 1038 C CA . LEU A 1 130 ? 16.388 -5.882 -21.048 1.00 92.44 130 LEU A CA 1
ATOM 1039 C C . LEU A 1 130 ? 16.700 -4.381 -21.117 1.00 92.44 130 LEU A C 1
ATOM 1041 O O . LEU A 1 130 ? 17.782 -3.974 -21.548 1.00 92.44 130 LEU A O 1
ATOM 1045 N N . ILE A 1 131 ? 15.806 -3.553 -20.573 1.00 93.19 131 ILE A N 1
ATOM 1046 C CA . ILE A 1 131 ? 16.041 -2.110 -20.428 1.00 93.19 131 ILE A CA 1
ATOM 1047 C C . ILE A 1 131 ? 16.707 -1.783 -19.089 1.00 93.19 131 ILE A C 1
ATOM 1049 O O . ILE A 1 131 ? 17.558 -0.892 -19.004 1.00 93.19 131 ILE A O 1
ATOM 1053 N N . GLY A 1 132 ? 16.305 -2.464 -18.017 1.00 92.94 132 GLY A N 1
ATOM 1054 C CA . GLY A 1 132 ? 16.953 -2.297 -16.724 1.00 92.94 132 GLY A CA 1
ATOM 1055 C C . GLY A 1 132 ? 16.255 -2.995 -15.568 1.00 92.94 132 GLY A C 1
ATOM 1056 O O . GLY A 1 132 ? 15.037 -3.170 -15.551 1.00 92.94 132 GLY A O 1
ATOM 1057 N N . GLU A 1 133 ? 17.060 -3.338 -14.568 1.00 94.56 133 GLU A N 1
ATOM 1058 C CA . GLU A 1 133 ? 16.630 -3.957 -13.319 1.00 94.56 133 GLU A CA 1
ATOM 1059 C C . GLU A 1 133 ? 16.713 -2.952 -12.158 1.00 94.56 133 GLU A C 1
ATOM 1061 O O . GLU A 1 133 ? 17.743 -2.303 -11.935 1.00 94.56 133 GLU A O 1
ATOM 1066 N N . PHE A 1 134 ? 15.629 -2.839 -11.391 1.00 94.00 134 PHE A N 1
ATOM 1067 C CA . PHE A 1 134 ? 15.481 -1.893 -10.290 1.00 94.00 134 PHE A CA 1
ATOM 1068 C C . PHE A 1 134 ? 15.046 -2.640 -9.031 1.00 94.00 134 PHE A C 1
ATOM 1070 O O . PHE A 1 134 ? 13.983 -3.253 -8.996 1.00 94.00 134 PHE A O 1
ATOM 1077 N N . SER A 1 135 ? 15.849 -2.575 -7.969 1.00 93.00 135 SER A N 1
ATOM 1078 C CA . SER A 1 135 ? 15.549 -3.259 -6.708 1.00 93.00 135 SER A CA 1
ATOM 1079 C C . SER A 1 135 ? 15.711 -2.317 -5.524 1.00 93.00 135 SER A C 1
ATOM 1081 O O . SER A 1 135 ? 16.734 -1.642 -5.406 1.00 93.00 135 SER A O 1
ATOM 1083 N N . LEU A 1 136 ? 14.742 -2.337 -4.611 1.00 91.12 136 LEU A N 1
ATOM 1084 C CA . LEU A 1 136 ? 14.862 -1.766 -3.271 1.00 91.12 136 LEU A CA 1
ATOM 1085 C C . LEU A 1 136 ? 14.512 -2.808 -2.210 1.00 91.12 136 LEU A C 1
ATOM 1087 O O . LEU A 1 136 ? 13.649 -3.660 -2.415 1.00 91.12 136 LEU A O 1
ATOM 1091 N N . GLU A 1 137 ? 15.164 -2.710 -1.059 1.00 93.50 137 GLU A N 1
ATOM 1092 C CA . GLU A 1 137 ? 14.849 -3.507 0.121 1.00 93.50 137 GLU A CA 1
ATOM 1093 C C . GLU A 1 137 ? 15.004 -2.645 1.372 1.00 93.50 137 GLU A C 1
ATOM 1095 O O . GLU A 1 137 ? 15.934 -1.843 1.476 1.00 93.50 137 GLU A O 1
ATOM 1100 N N . GLY A 1 138 ? 14.057 -2.749 2.303 1.00 93.12 138 GLY A N 1
ATOM 1101 C CA . GLY A 1 138 ? 14.044 -1.890 3.480 1.00 93.12 138 GLY A CA 1
ATOM 1102 C C . GLY A 1 138 ? 12.771 -2.001 4.304 1.00 93.12 138 GLY A C 1
ATOM 1103 O O . GLY A 1 138 ? 11.851 -2.750 3.983 1.00 93.12 138 GLY A O 1
ATOM 1104 N N . LYS A 1 139 ? 12.730 -1.266 5.417 1.00 93.75 139 LYS A N 1
ATOM 1105 C CA . LYS A 1 139 ? 11.590 -1.285 6.343 1.00 93.75 139 LYS A CA 1
ATOM 1106 C C . LYS A 1 139 ? 10.364 -0.631 5.708 1.00 93.75 139 LYS A C 1
ATOM 1108 O O . LYS A 1 139 ? 10.489 0.447 5.132 1.00 93.75 139 LYS A O 1
ATOM 1113 N N . LEU A 1 140 ? 9.180 -1.213 5.917 1.00 92.00 140 LEU A N 1
ATOM 1114 C CA . LEU A 1 140 ? 7.916 -0.679 5.391 1.00 92.00 140 LEU A CA 1
ATOM 1115 C C . LEU A 1 140 ? 7.726 0.800 5.765 1.00 92.00 140 LEU A C 1
ATOM 1117 O O . LEU A 1 140 ? 7.517 1.635 4.895 1.00 92.00 140 LEU A O 1
ATOM 1121 N N . GLN A 1 141 ? 7.901 1.142 7.045 1.00 91.38 141 GLN A N 1
ATOM 1122 C CA . GLN A 1 141 ? 7.734 2.514 7.547 1.00 91.38 141 GLN A CA 1
ATOM 1123 C C . GLN A 1 141 ? 8.641 3.539 6.850 1.00 91.38 141 GLN A C 1
ATOM 1125 O O . GLN A 1 141 ? 8.241 4.682 6.678 1.00 91.38 141 GLN A O 1
ATOM 1130 N N . TYR A 1 142 ? 9.848 3.139 6.443 1.00 90.50 142 TYR A N 1
ATOM 1131 C CA . TYR A 1 142 ? 10.783 4.019 5.739 1.00 90.50 142 TYR A CA 1
ATOM 1132 C C . TYR A 1 142 ? 10.342 4.278 4.293 1.00 90.50 142 TYR A C 1
ATOM 1134 O O . TYR A 1 142 ? 10.561 5.360 3.755 1.00 90.50 142 TYR A O 1
ATOM 1142 N N . PHE A 1 143 ? 9.695 3.305 3.649 1.00 90.81 143 PHE A N 1
ATOM 1143 C CA . PHE A 1 143 ? 9.182 3.476 2.289 1.00 90.81 143 PHE A CA 1
ATOM 1144 C C . PHE A 1 143 ? 7.886 4.278 2.212 1.00 90.81 143 PHE A C 1
ATOM 1146 O O . PHE A 1 143 ? 7.606 4.847 1.166 1.00 90.81 143 PHE A O 1
ATOM 1153 N N . LEU A 1 144 ? 7.135 4.372 3.309 1.00 93.38 144 LEU A N 1
ATOM 1154 C CA . LEU A 1 144 ? 5.918 5.184 3.382 1.00 93.38 144 LEU A CA 1
ATOM 1155 C C . LEU A 1 144 ? 6.188 6.691 3.552 1.00 93.38 144 LEU A C 1
ATOM 1157 O O . LEU A 1 144 ? 5.246 7.474 3.552 1.00 93.38 144 LEU A O 1
ATOM 1161 N N . GLN A 1 145 ? 7.443 7.108 3.754 1.00 91.50 145 GLN A N 1
ATOM 1162 C CA . GLN A 1 145 ? 7.778 8.504 4.068 1.00 91.50 145 GLN A CA 1
ATOM 1163 C C . GLN A 1 145 ? 8.147 9.350 2.849 1.00 91.50 145 GLN A C 1
ATOM 1165 O O . GLN A 1 145 ? 7.922 10.557 2.858 1.00 91.50 145 GLN A O 1
ATOM 1170 N N . GLU A 1 146 ? 8.767 8.756 1.833 1.00 91.75 146 GLU A N 1
ATOM 1171 C CA . GLU A 1 146 ? 9.341 9.511 0.718 1.00 91.75 146 GLU A CA 1
ATOM 1172 C C . GLU A 1 146 ? 9.491 8.640 -0.537 1.00 91.75 146 GLU A C 1
ATOM 1174 O O . GLU A 1 146 ? 9.673 7.419 -0.476 1.00 91.75 146 GLU A O 1
ATOM 1179 N N . GLU A 1 147 ? 9.436 9.308 -1.686 1.00 95.31 147 GLU A N 1
ATOM 1180 C CA . GLU A 1 147 ? 9.574 8.714 -3.011 1.00 95.31 147 GLU A CA 1
ATOM 1181 C C . GLU A 1 147 ? 11.017 8.220 -3.267 1.00 95.31 147 GLU A C 1
ATOM 1183 O O . GLU A 1 147 ? 12.011 8.874 -2.938 1.00 95.31 147 GLU A O 1
ATOM 1188 N N . ARG A 1 148 ? 11.146 7.034 -3.871 1.00 95.62 148 ARG A N 1
ATOM 1189 C CA . ARG A 1 148 ? 12.408 6.328 -4.122 1.00 95.62 148 ARG A CA 1
ATOM 1190 C C . ARG A 1 148 ? 12.786 6.379 -5.587 1.00 95.62 148 ARG A C 1
ATOM 1192 O O . ARG A 1 148 ? 12.222 5.659 -6.404 1.00 95.62 148 ARG A O 1
ATOM 1199 N N . ASN A 1 149 ? 13.809 7.171 -5.885 1.00 95.50 149 ASN A N 1
ATOM 1200 C CA . ASN A 1 149 ? 14.420 7.234 -7.203 1.00 95.50 149 ASN A CA 1
ATOM 1201 C C . ASN A 1 149 ? 15.513 6.170 -7.331 1.00 95.50 149 ASN A C 1
ATOM 1203 O O . ASN A 1 149 ? 16.452 6.121 -6.537 1.00 95.50 149 ASN A O 1
ATOM 1207 N N . LEU A 1 150 ? 15.403 5.341 -8.358 1.00 93.19 150 LEU A N 1
ATOM 1208 C CA . LEU A 1 150 ? 16.305 4.246 -8.661 1.00 93.19 150 LEU A CA 1
ATOM 1209 C C . LEU A 1 150 ? 16.829 4.381 -10.083 1.00 93.19 150 LEU A C 1
ATOM 1211 O O . LEU A 1 150 ? 16.139 4.808 -11.012 1.00 93.19 150 LEU A O 1
ATOM 1215 N N . ARG A 1 151 ? 18.075 3.958 -10.245 1.00 90.75 151 ARG A N 1
ATOM 1216 C CA . ARG A 1 151 ? 18.716 3.763 -11.540 1.00 90.75 151 ARG A CA 1
ATOM 1217 C C . ARG A 1 151 ? 19.244 2.331 -11.606 1.00 90.75 151 ARG A C 1
ATOM 1219 O O . ARG A 1 151 ? 19.518 1.761 -10.545 1.00 90.75 151 ARG A O 1
ATOM 1226 N N . PRO A 1 152 ? 19.404 1.761 -12.807 1.00 83.31 152 PRO A N 1
ATOM 1227 C CA . PRO A 1 152 ? 19.984 0.437 -12.959 1.00 83.31 152 PRO A CA 1
ATOM 1228 C C . PRO A 1 152 ? 21.407 0.392 -12.395 1.00 83.31 152 PRO A C 1
ATOM 1230 O O . PRO A 1 152 ? 22.100 1.411 -12.310 1.00 83.31 152 PRO A O 1
ATOM 1233 N N . ARG A 1 153 ? 21.860 -0.807 -12.015 1.00 71.38 153 ARG A N 1
ATOM 1234 C CA . ARG A 1 153 ? 23.193 -1.016 -11.419 1.00 71.38 153 ARG A CA 1
ATOM 1235 C C . ARG A 1 153 ? 24.351 -0.690 -12.370 1.00 71.38 153 ARG A C 1
ATOM 1237 O O . ARG A 1 153 ? 25.442 -0.375 -11.896 1.00 71.38 153 ARG A O 1
ATOM 1244 N N . LYS A 1 154 ? 24.144 -0.778 -13.687 1.00 69.69 154 LYS A N 1
ATOM 1245 C CA . LYS A 1 154 ? 25.142 -0.458 -14.721 1.00 69.69 154 LYS A CA 1
ATOM 1246 C C . LYS A 1 154 ? 24.745 0.825 -15.461 1.00 69.69 154 LYS A C 1
ATOM 1248 O O . LYS A 1 154 ? 23.607 1.261 -15.382 1.00 69.69 154 LYS A O 1
ATOM 1253 N N . ARG A 1 155 ? 25.724 1.496 -16.083 1.00 64.88 155 ARG A N 1
ATOM 1254 C CA . ARG A 1 155 ? 25.588 2.818 -16.730 1.00 64.88 155 ARG A CA 1
ATOM 1255 C C . ARG A 1 155 ? 24.458 2.830 -17.770 1.00 64.88 155 ARG A C 1
ATOM 1257 O O . ARG A 1 155 ? 24.700 2.483 -18.917 1.00 64.88 155 ARG A O 1
ATOM 1264 N N . CYS A 1 156 ? 23.275 3.301 -17.383 1.00 70.25 156 CYS A N 1
ATOM 1265 C CA . CYS A 1 156 ? 22.095 3.279 -18.246 1.00 70.25 156 CYS A CA 1
ATOM 1266 C C . CYS A 1 156 ? 21.338 4.612 -18.231 1.00 70.25 156 CYS A C 1
ATOM 1268 O O . CYS A 1 156 ? 21.489 5.447 -17.333 1.00 70.25 156 CYS A O 1
ATOM 1270 N N . SER A 1 157 ? 20.522 4.797 -19.267 1.00 81.00 157 SER A N 1
ATOM 1271 C CA . SER A 1 157 ? 19.723 6.003 -19.498 1.00 81.00 157 SER A CA 1
ATOM 1272 C C . SER A 1 157 ? 18.367 5.973 -18.798 1.00 81.00 157 SER A C 1
ATOM 1274 O O . SER A 1 157 ? 17.747 7.024 -18.661 1.00 81.00 157 SER A O 1
ATOM 1276 N N . SER A 1 158 ? 17.920 4.799 -18.350 1.00 92.88 158 SER A N 1
ATOM 1277 C CA . SER A 1 158 ? 16.626 4.612 -17.711 1.00 92.88 158 SER A CA 1
ATOM 1278 C C . SER A 1 158 ? 16.657 4.902 -16.204 1.00 92.88 158 SER A C 1
ATOM 1280 O O . SER A 1 158 ? 17.689 4.829 -15.533 1.00 92.88 158 SER A O 1
ATOM 1282 N N . SER A 1 159 ? 15.504 5.265 -15.657 1.00 95.44 159 SER A N 1
ATOM 1283 C CA . SER A 1 159 ? 15.293 5.518 -14.233 1.00 95.44 159 SER A CA 1
ATOM 1284 C C . SER A 1 159 ? 13.860 5.191 -13.848 1.00 95.44 159 SER A C 1
ATOM 1286 O O . SER A 1 159 ? 12.941 5.427 -14.637 1.00 95.44 159 SER A O 1
ATOM 1288 N N . ILE A 1 160 ? 13.677 4.722 -12.619 1.00 96.50 160 ILE A N 1
ATOM 1289 C CA . ILE A 1 160 ? 12.365 4.506 -12.020 1.00 96.50 160 ILE A CA 1
ATOM 1290 C C . ILE A 1 160 ? 12.247 5.337 -10.748 1.00 96.50 160 ILE A C 1
ATOM 1292 O O . ILE A 1 160 ? 13.209 5.482 -10.002 1.00 96.50 160 ILE A O 1
ATOM 1296 N N . SER A 1 161 ? 11.053 5.847 -10.487 1.00 97.31 161 SER A N 1
ATOM 1297 C CA . SER A 1 161 ? 10.669 6.429 -9.215 1.00 97.31 161 SER A CA 1
ATOM 1298 C C . SER A 1 161 ? 9.461 5.691 -8.646 1.00 97.31 161 SER A C 1
ATOM 1300 O O . SER A 1 161 ? 8.492 5.444 -9.368 1.00 97.31 161 SER A O 1
ATOM 1302 N N . MET A 1 162 ? 9.534 5.307 -7.374 1.00 97.12 162 MET A N 1
ATOM 1303 C CA . MET A 1 162 ? 8.491 4.555 -6.677 1.00 97.12 162 MET A CA 1
ATOM 1304 C C . MET A 1 162 ? 8.041 5.256 -5.405 1.00 97.12 162 MET A C 1
ATOM 1306 O O . MET A 1 162 ? 8.860 5.686 -4.601 1.00 97.12 162 MET A O 1
ATOM 1310 N N . GLU A 1 163 ? 6.736 5.304 -5.188 1.00 96.88 163 GLU A N 1
ATOM 1311 C CA . GLU A 1 163 ? 6.122 5.865 -3.985 1.00 96.88 163 GLU A CA 1
ATOM 1312 C C . GLU A 1 163 ? 5.097 4.866 -3.445 1.00 96.88 163 GLU A C 1
ATOM 1314 O O . GLU A 1 163 ? 4.330 4.282 -4.218 1.00 96.88 163 GLU A O 1
ATOM 1319 N N . LEU A 1 164 ? 5.112 4.653 -2.128 1.00 96.94 164 LEU A N 1
ATOM 1320 C CA . LEU A 1 164 ? 4.185 3.767 -1.436 1.00 96.94 164 LEU A CA 1
ATOM 1321 C C . LEU A 1 164 ? 3.224 4.568 -0.563 1.00 96.94 164 LEU A C 1
ATOM 1323 O O . LEU A 1 164 ? 3.652 5.403 0.227 1.00 96.94 164 LEU A O 1
ATOM 1327 N N . GLU A 1 165 ? 1.941 4.233 -0.637 1.00 96.38 165 GLU A N 1
ATOM 1328 C CA . GLU A 1 165 ? 0.911 4.752 0.261 1.00 96.38 165 GLU A CA 1
ATOM 1329 C C . GLU A 1 165 ? 0.168 3.577 0.902 1.00 96.38 165 GLU A C 1
ATOM 1331 O O . GLU A 1 165 ? -0.367 2.716 0.204 1.00 96.38 165 GLU A O 1
ATOM 1336 N N . LEU A 1 166 ? 0.137 3.525 2.234 1.00 96.88 166 LEU A N 1
ATOM 1337 C CA . LEU A 1 166 ? -0.630 2.528 2.977 1.00 96.88 166 LEU A CA 1
ATOM 1338 C C . LEU A 1 166 ? -1.995 3.113 3.328 1.00 96.88 166 LEU A C 1
ATOM 1340 O O . LEU A 1 166 ? -2.071 4.132 4.011 1.00 96.88 166 LEU A O 1
ATOM 1344 N N . LYS A 1 167 ? -3.066 2.438 2.917 1.00 96.38 167 LYS A N 1
ATOM 1345 C CA . LYS A 1 167 ? -4.429 2.792 3.308 1.00 96.38 167 LYS A CA 1
ATOM 1346 C C . LYS A 1 167 ? -5.053 1.651 4.093 1.00 96.38 167 LYS A C 1
ATOM 1348 O O . LYS A 1 167 ? -5.138 0.527 3.598 1.00 96.38 167 LYS A O 1
ATOM 1353 N N . CYS A 1 168 ? -5.524 1.946 5.296 1.00 95.75 168 CYS A N 1
ATOM 1354 C CA . CYS A 1 168 ? -6.282 0.975 6.069 1.00 95.75 168 CYS A CA 1
ATOM 1355 C C . CYS A 1 168 ? -7.630 0.699 5.409 1.00 95.75 168 CYS A C 1
ATOM 1357 O O . CYS A 1 168 ? -8.263 1.596 4.840 1.00 95.75 168 CYS A O 1
ATOM 1359 N N . ARG A 1 169 ? -8.052 -0.565 5.453 1.00 95.56 169 ARG A N 1
ATOM 1360 C CA . ARG A 1 169 ? -9.405 -0.944 5.052 1.00 95.56 169 ARG A CA 1
ATOM 1361 C C . ARG A 1 169 ? -10.402 -0.523 6.126 1.00 95.56 169 ARG A C 1
ATOM 1363 O O . ARG A 1 169 ? -10.031 -0.088 7.211 1.00 95.56 169 ARG A O 1
ATOM 1370 N N . GLU A 1 170 ? -11.681 -0.640 5.794 1.00 92.88 170 GLU A N 1
ATOM 1371 C CA . GLU A 1 170 ? -12.781 -0.267 6.679 1.00 92.88 170 GLU A CA 1
ATOM 1372 C C . GLU A 1 170 ? -12.613 -0.862 8.085 1.00 92.88 170 GLU A C 1
ATOM 1374 O O . GLU A 1 170 ? -12.267 -2.038 8.230 1.00 92.88 170 GLU A O 1
ATOM 1379 N N . ASN A 1 171 ? -12.873 -0.043 9.107 1.00 93.19 171 ASN A N 1
ATOM 1380 C CA . ASN A 1 171 ? -12.754 -0.379 10.529 1.00 93.19 171 ASN A CA 1
ATOM 1381 C C . ASN A 1 171 ? -11.327 -0.667 11.034 1.00 93.19 171 ASN A C 1
ATOM 1383 O O . ASN A 1 171 ? -11.165 -1.035 12.197 1.00 93.19 171 ASN A O 1
ATOM 1387 N N . TRP A 1 172 ? -10.295 -0.492 10.205 1.00 95.06 172 TRP A N 1
ATOM 1388 C CA . TRP A 1 172 ? -8.895 -0.563 10.624 1.00 95.06 172 TRP A CA 1
ATOM 1389 C C . TRP A 1 172 ? -8.277 0.833 10.705 1.00 95.06 172 TRP A C 1
ATOM 1391 O O . TRP A 1 172 ? -8.472 1.671 9.828 1.00 95.06 172 TRP A O 1
ATOM 1401 N N . PHE A 1 173 ? -7.501 1.058 11.758 1.00 93.62 173 PHE A N 1
ATOM 1402 C CA . PHE A 1 173 ? -6.933 2.346 12.136 1.00 93.62 173 PHE A CA 1
ATOM 1403 C C . PHE A 1 173 ? -5.492 2.183 12.626 1.00 93.62 173 PHE A C 1
ATOM 1405 O O . PHE A 1 173 ? -5.003 1.071 12.843 1.00 93.62 173 PHE A O 1
ATOM 1412 N N . GLY A 1 174 ? -4.823 3.317 12.830 1.00 91.19 174 GLY A N 1
ATOM 1413 C CA . GLY A 1 174 ? -3.413 3.374 13.198 1.00 91.19 174 GLY A CA 1
ATOM 1414 C C . GLY A 1 174 ? -2.503 3.543 11.983 1.00 91.19 174 GLY A C 1
ATOM 1415 O O . GLY A 1 174 ? -2.925 3.458 10.830 1.00 91.19 174 GLY A O 1
ATOM 1416 N N . LYS A 1 175 ? -1.221 3.816 12.240 1.00 90.69 175 LYS A N 1
ATOM 1417 C CA . LYS A 1 175 ? -0.243 4.106 11.175 1.00 90.69 175 LYS A CA 1
ATOM 1418 C C . LYS A 1 175 ? 0.082 2.880 10.325 1.00 90.69 175 LYS A C 1
ATOM 1420 O O . LYS A 1 175 ? 0.580 3.029 9.213 1.00 90.69 175 LYS A O 1
ATOM 1425 N N . LEU A 1 176 ? -0.149 1.688 10.865 1.00 92.19 176 LEU A N 1
ATOM 1426 C CA . LEU A 1 176 ? 0.107 0.395 10.248 1.00 92.19 176 LEU A CA 1
ATOM 1427 C C . LEU A 1 176 ? -1.146 -0.492 10.288 1.00 92.19 176 LEU A C 1
ATOM 1429 O O . LEU A 1 176 ? -1.028 -1.715 10.217 1.00 92.19 176 LEU A O 1
ATOM 1433 N N . CYS A 1 177 ? -2.334 0.117 10.375 1.00 93.56 177 CYS A N 1
ATOM 1434 C CA . CYS A 1 177 ? -3.621 -0.578 10.370 1.00 93.56 177 CYS A CA 1
ATOM 1435 C C . CYS A 1 177 ? -3.692 -1.701 11.417 1.00 93.56 177 CYS A C 1
ATOM 1437 O O . CYS A 1 177 ? -4.191 -2.792 11.150 1.00 93.56 177 CYS A O 1
ATOM 1439 N N . GLU A 1 178 ? -3.112 -1.452 12.590 1.00 89.62 178 GLU A N 1
ATOM 1440 C CA . GLU A 1 178 ? -2.967 -2.413 13.678 1.00 89.62 178 GLU A CA 1
ATOM 1441 C C . GLU A 1 178 ? -4.167 -2.436 14.635 1.00 89.62 178 GLU A C 1
ATOM 1443 O O . GLU A 1 1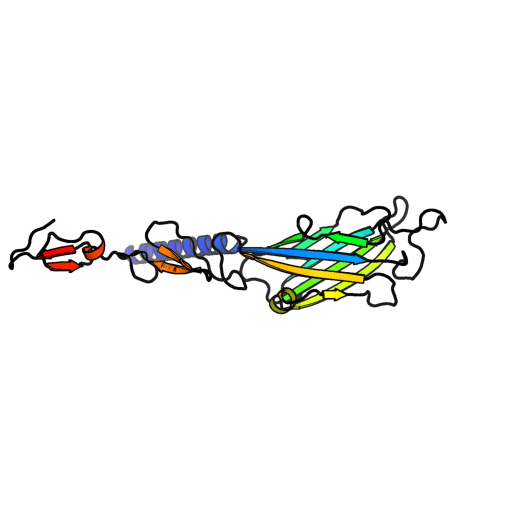78 ? -4.347 -3.411 15.367 1.00 89.62 178 GLU A O 1
ATOM 1448 N N . THR A 1 179 ? -4.997 -1.390 14.617 1.00 91.62 179 THR A N 1
ATOM 1449 C CA . THR A 1 179 ? -6.140 -1.228 15.522 1.00 91.62 179 THR A CA 1
ATOM 1450 C C . THR A 1 179 ? -7.440 -1.486 14.773 1.00 91.62 179 THR A C 1
ATOM 1452 O O . THR A 1 179 ? -7.733 -0.806 13.796 1.00 91.62 179 THR A O 1
ATOM 1455 N N . TYR A 1 180 ? -8.248 -2.438 15.241 1.00 91.62 180 TYR A N 1
ATOM 1456 C CA . TYR A 1 180 ? -9.585 -2.687 14.700 1.00 91.62 180 TYR A CA 1
ATOM 1457 C C . TYR A 1 180 ? -10.659 -2.064 15.591 1.00 91.62 180 TYR A C 1
ATOM 1459 O O . TYR A 1 180 ? -10.694 -2.335 16.792 1.00 91.62 180 TYR A O 1
ATOM 1467 N N . CYS A 1 181 ? -11.563 -1.285 15.002 1.00 91.88 181 CYS A N 1
ATOM 1468 C CA . CYS A 1 181 ? -12.711 -0.715 15.693 1.00 91.88 181 CYS A CA 1
ATOM 1469 C C . CYS A 1 181 ? -13.914 -0.630 14.751 1.00 91.88 181 CYS A C 1
ATOM 1471 O O . CYS A 1 181 ? -13.886 0.078 13.751 1.00 91.88 181 CYS A O 1
ATOM 1473 N N . ASN A 1 182 ? -14.975 -1.373 15.063 1.00 91.94 182 ASN A N 1
ATOM 1474 C CA . ASN A 1 182 ? -16.203 -1.408 14.273 1.00 91.94 182 ASN A CA 1
ATOM 1475 C C . ASN A 1 182 ? -17.401 -1.148 15.196 1.00 91.94 182 ASN A C 1
ATOM 1477 O O . ASN A 1 182 ? -17.748 -2.049 15.965 1.00 91.94 182 ASN A O 1
ATOM 1481 N N . PRO A 1 183 ? -18.026 0.041 15.150 1.00 87.38 183 PRO A N 1
ATOM 1482 C CA . PRO A 1 183 ? -19.183 0.381 15.971 1.00 87.38 183 PRO A CA 1
ATOM 1483 C C . PRO A 1 183 ? -20.445 -0.300 15.425 1.00 87.38 183 PRO A C 1
ATOM 1485 O O . PRO A 1 183 ? -21.313 0.319 14.817 1.00 87.38 183 PRO A O 1
ATOM 1488 N N . PHE A 1 184 ? -20.540 -1.617 15.623 1.00 83.38 184 PHE A N 1
ATOM 1489 C CA . PHE A 1 184 ? -21.651 -2.433 15.124 1.00 83.38 184 PHE A CA 1
ATOM 1490 C C . PHE A 1 184 ? -22.940 -2.277 15.947 1.00 83.38 184 PHE A C 1
ATOM 1492 O O . PHE A 1 184 ? -23.998 -2.755 15.539 1.00 83.38 184 PHE A O 1
ATOM 1499 N N . ASN A 1 185 ? -22.862 -1.657 17.125 1.00 79.25 185 ASN A N 1
ATOM 1500 C CA . ASN A 1 185 ? -23.996 -1.379 17.995 1.00 79.25 185 ASN A CA 1
ATOM 1501 C C . ASN A 1 185 ? -24.008 0.106 18.400 1.00 79.25 185 ASN A C 1
ATOM 1503 O O . ASN A 1 185 ? -22.984 0.783 18.406 1.00 79.25 185 ASN A O 1
ATOM 1507 N N . ASN A 1 186 ? -25.181 0.621 18.772 1.00 86.94 186 ASN A N 1
ATOM 1508 C CA . ASN A 1 186 ? -25.353 2.026 19.160 1.00 86.94 186 ASN A CA 1
ATOM 1509 C C . ASN A 1 186 ? -24.880 2.299 20.602 1.00 86.94 186 ASN A C 1
ATOM 1511 O O . ASN A 1 186 ? -25.556 3.017 21.336 1.00 86.94 186 ASN A O 1
ATOM 1515 N N . SER A 1 187 ? -23.767 1.703 21.041 1.00 92.88 187 SER A N 1
ATOM 1516 C CA . SER A 1 187 ? -23.199 1.943 22.376 1.00 92.88 187 SER A CA 1
ATOM 1517 C C . SER A 1 187 ? -21.818 2.596 22.360 1.00 92.88 187 SER A C 1
ATOM 1519 O O . SER A 1 187 ? -21.370 3.092 23.396 1.00 92.88 187 SER A O 1
ATOM 1521 N N . PHE A 1 188 ? -21.152 2.645 21.205 1.00 94.69 188 PHE A N 1
ATOM 1522 C CA . PHE A 1 188 ? -19.857 3.299 21.061 1.00 94.69 188 PHE A CA 1
ATOM 1523 C C . PHE A 1 188 ? -19.595 3.814 19.647 1.00 94.69 188 PHE A C 1
ATOM 1525 O O . PHE A 1 188 ? -20.270 3.450 18.687 1.00 94.69 188 PHE A O 1
ATOM 1532 N N . THR A 1 189 ? -18.561 4.639 19.541 1.00 95.12 189 THR A N 1
ATOM 1533 C CA . THR A 1 189 ? -17.924 5.062 18.296 1.00 95.12 189 THR A CA 1
ATOM 1534 C C . THR A 1 189 ? -16.407 4.871 18.395 1.00 95.12 189 THR A C 1
ATOM 1536 O O . THR A 1 189 ? -15.888 4.501 19.449 1.00 95.12 189 THR A O 1
ATOM 1539 N N . CYS A 1 190 ? -15.693 5.110 17.302 1.00 93.94 190 CYS A N 1
ATOM 1540 C CA . CYS A 1 190 ? -14.238 5.027 17.227 1.00 93.94 190 CYS A CA 1
ATOM 1541 C C . CYS A 1 190 ? -13.655 6.425 16.996 1.00 93.94 190 CYS A C 1
ATOM 1543 O O . CYS A 1 190 ? -14.212 7.199 16.214 1.00 93.94 190 CYS A O 1
ATOM 1545 N N . ASP A 1 191 ? -12.545 6.749 17.657 1.00 92.31 191 ASP A N 1
ATOM 1546 C CA . ASP A 1 191 ? -11.764 7.945 17.326 1.00 92.31 191 ASP A CA 1
ATOM 1547 C C . ASP A 1 191 ? -10.917 7.747 16.052 1.00 92.31 191 ASP A C 1
ATOM 1549 O O . ASP A 1 191 ? -10.914 6.678 15.439 1.00 92.31 191 ASP A O 1
ATOM 1553 N N . GLU A 1 192 ? -10.160 8.774 15.656 1.00 91.31 192 GLU A N 1
ATOM 1554 C CA . GLU A 1 192 ? -9.291 8.742 14.466 1.00 91.31 192 GLU A CA 1
ATOM 1555 C C . GLU A 1 192 ? -8.185 7.668 14.525 1.00 91.31 192 GLU A C 1
ATOM 1557 O O . GLU A 1 192 ? -7.653 7.262 13.492 1.00 91.31 192 GLU A O 1
ATOM 1562 N N . ASN A 1 193 ? -7.839 7.185 15.721 1.00 93.00 193 ASN A N 1
ATOM 1563 C CA . ASN A 1 193 ? -6.849 6.132 15.945 1.00 93.00 193 ASN A CA 1
ATOM 1564 C C . ASN A 1 193 ? -7.493 4.749 16.145 1.00 93.00 193 ASN A C 1
ATOM 1566 O O . ASN A 1 193 ? -6.775 3.766 16.344 1.00 93.00 193 ASN A O 1
ATOM 1570 N N . GLY A 1 194 ? -8.825 4.660 16.090 1.00 92.81 194 GLY A N 1
ATOM 1571 C CA . GLY A 1 194 ? -9.584 3.443 16.355 1.00 92.81 194 GLY A CA 1
ATOM 1572 C C . GLY A 1 194 ? -9.757 3.128 17.841 1.00 92.81 194 GLY A C 1
ATOM 1573 O O . GLY A 1 194 ? -10.100 1.996 18.177 1.00 92.81 194 GLY A O 1
ATOM 1574 N N . ASN A 1 195 ? -9.520 4.079 18.748 1.00 92.12 195 ASN A N 1
ATOM 1575 C CA . ASN A 1 195 ? -9.846 3.883 20.156 1.00 92.12 195 ASN A CA 1
ATOM 1576 C C . ASN A 1 195 ? -11.363 3.930 20.347 1.00 92.12 195 ASN A C 1
ATOM 1578 O O . ASN A 1 195 ? -12.052 4.792 19.800 1.00 92.12 195 ASN A O 1
ATOM 1582 N N . VAL A 1 196 ? -11.872 3.015 21.167 1.00 92.50 196 VAL A N 1
ATOM 1583 C CA . VAL A 1 196 ? -13.296 2.918 21.489 1.00 92.50 196 VAL A CA 1
ATOM 1584 C C . VAL A 1 196 ? -13.710 4.076 22.403 1.00 92.50 196 VAL A C 1
ATOM 1586 O O . VAL A 1 196 ? -13.143 4.262 23.480 1.00 92.50 196 VAL A O 1
ATOM 1589 N N . ILE A 1 197 ? -14.743 4.815 21.997 1.00 94.94 197 ILE A N 1
ATOM 1590 C CA . ILE A 1 197 ? -15.393 5.876 22.771 1.00 94.94 197 ILE A CA 1
ATOM 1591 C C . ILE A 1 197 ? -16.834 5.454 23.050 1.00 94.94 197 ILE A C 1
ATOM 1593 O O . ILE A 1 197 ? -17.647 5.366 22.130 1.00 94.94 197 ILE A O 1
ATOM 1597 N N . CYS A 1 198 ? -17.176 5.231 24.318 1.00 95.94 198 CYS A N 1
ATOM 1598 C CA . CYS A 1 198 ? -18.549 4.906 24.698 1.00 95.94 198 CYS A CA 1
ATOM 1599 C C . CYS A 1 198 ? -19.477 6.106 24.505 1.00 95.94 198 CYS A C 1
ATOM 1601 O O . CYS A 1 198 ? -19.117 7.241 24.829 1.00 95.94 198 CYS A O 1
ATOM 1603 N N . PHE A 1 199 ? -20.691 5.852 24.022 1.00 96.38 199 PHE A N 1
ATOM 1604 C CA . PHE A 1 199 ? -21.735 6.868 24.032 1.00 96.38 199 PHE A CA 1
ATOM 1605 C C . PHE A 1 199 ? -22.194 7.171 25.462 1.00 96.38 199 PHE A C 1
ATOM 1607 O O . PHE A 1 199 ? -22.027 6.333 26.355 1.00 96.38 199 PHE A O 1
ATOM 1614 N N . PRO A 1 200 ? -22.793 8.351 25.699 1.00 95.75 200 PRO A N 1
ATOM 1615 C CA . PRO A 1 200 ? -23.349 8.675 27.003 1.00 95.75 200 PRO A CA 1
ATOM 1616 C C . PRO A 1 200 ? -24.318 7.590 27.492 1.00 95.75 200 PRO A C 1
ATOM 1618 O O . PRO A 1 200 ? -25.125 7.072 26.720 1.00 95.75 200 PRO A O 1
ATOM 1621 N N . GLY A 1 201 ? -24.201 7.217 28.767 1.00 94.38 201 GLY A N 1
ATOM 1622 C CA . GLY A 1 201 ? -24.954 6.105 29.347 1.00 94.38 201 GLY A CA 1
ATOM 1623 C C . GLY A 1 201 ? -24.330 4.723 29.140 1.00 94.38 201 GLY A C 1
ATOM 1624 O O . GLY A 1 201 ? -24.886 3.736 29.611 1.00 94.38 201 GLY A O 1
ATOM 1625 N N . TYR A 1 202 ? -23.177 4.624 28.474 1.00 95.50 202 TYR A N 1
ATOM 1626 C CA . TYR A 1 202 ? -22.432 3.377 28.310 1.00 95.50 202 TYR A CA 1
ATOM 1627 C C . TYR A 1 202 ? -21.010 3.498 28.855 1.00 95.50 202 TYR A C 1
ATOM 1629 O O . TYR A 1 202 ? -20.394 4.561 28.803 1.00 95.50 202 TYR A O 1
ATOM 1637 N N . PHE A 1 203 ? -20.463 2.396 29.372 1.00 92.69 203 PHE A N 1
ATOM 1638 C CA . PHE A 1 203 ? -19.111 2.372 29.931 1.00 92.69 203 PHE A CA 1
ATOM 1639 C C . PHE A 1 203 ? -18.457 0.979 29.910 1.00 92.69 203 PHE A C 1
ATOM 1641 O O . PHE A 1 203 ? -19.046 -0.037 29.522 1.00 92.69 203 PHE A O 1
ATOM 1648 N N . GLY A 1 204 ? -17.200 0.938 30.358 1.00 90.62 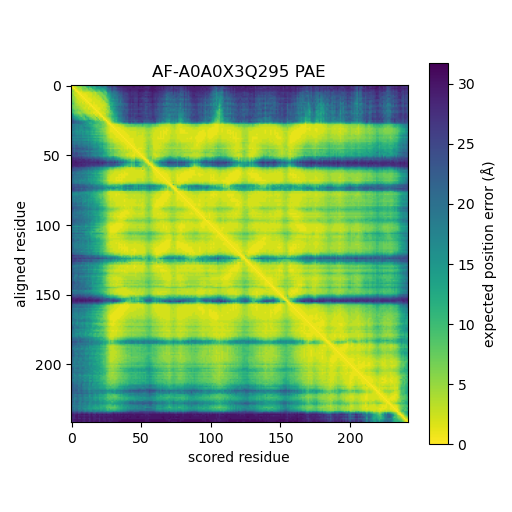204 GLY A N 1
ATOM 1649 C CA . GLY A 1 204 ? -16.349 -0.249 30.364 1.00 90.62 204 GLY A CA 1
ATOM 1650 C C . GLY A 1 204 ? -15.586 -0.448 29.046 1.00 90.62 204 GLY A C 1
ATOM 1651 O O . GLY A 1 204 ? -15.850 0.251 28.074 1.00 90.62 204 GLY A O 1
ATOM 1652 N N . PRO A 1 205 ? -14.648 -1.412 28.986 1.00 87.19 205 PRO A N 1
ATOM 1653 C CA . PRO A 1 205 ? -13.719 -1.550 27.855 1.00 87.19 205 PRO A CA 1
ATOM 1654 C C . PRO A 1 205 ? -14.376 -1.806 26.491 1.00 87.19 205 PRO A C 1
ATOM 1656 O O . PRO A 1 205 ? -13.796 -1.489 25.462 1.00 87.19 205 PRO A O 1
ATOM 1659 N N . SER A 1 206 ? -15.573 -2.397 26.484 1.00 86.62 206 SER A N 1
ATOM 1660 C CA . SER A 1 206 ? -16.357 -2.712 25.283 1.00 86.62 206 SER A CA 1
ATOM 1661 C C . SER A 1 206 ? -17.629 -1.872 25.151 1.00 86.62 206 SER A C 1
ATOM 1663 O O . SER A 1 206 ? -18.456 -2.169 24.295 1.00 86.62 206 SER A O 1
ATOM 1665 N N . CYS A 1 207 ? -17.844 -0.889 26.037 1.00 92.88 207 CYS A N 1
ATOM 1666 C CA . CYS A 1 207 ? -19.061 -0.067 26.077 1.00 92.88 207 CYS A CA 1
ATOM 1667 C C . CYS A 1 207 ? -20.364 -0.880 26.086 1.00 92.88 207 CYS A C 1
ATOM 1669 O O . CYS A 1 207 ? -21.376 -0.482 25.515 1.00 92.88 207 CYS A O 1
ATOM 1671 N N . THR A 1 208 ? -20.339 -2.062 26.703 1.00 90.44 208 THR A N 1
ATOM 1672 C CA . THR A 1 208 ? -21.512 -2.939 26.827 1.00 90.44 208 THR A CA 1
ATOM 1673 C C . THR A 1 208 ? -22.212 -2.782 28.170 1.00 90.44 208 THR A C 1
ATOM 1675 O O . THR A 1 208 ? -23.316 -3.295 28.338 1.00 90.44 208 THR A O 1
ATOM 1678 N N . ARG A 1 209 ? -21.579 -2.111 29.141 1.00 91.38 209 ARG A N 1
ATOM 1679 C CA . ARG A 1 209 ? -22.202 -1.802 30.430 1.00 91.38 209 ARG A CA 1
ATOM 1680 C C . ARG A 1 209 ? -23.007 -0.524 30.286 1.00 91.38 209 ARG A C 1
ATOM 1682 O O . ARG A 1 209 ? -22.550 0.403 29.623 1.00 91.38 209 ARG A O 1
ATOM 1689 N N . LYS A 1 210 ? -24.184 -0.509 30.899 1.00 93.50 210 LYS A N 1
ATOM 1690 C CA . LYS A 1 210 ? -25.133 0.598 30.852 1.00 93.50 210 LYS A CA 1
ATOM 1691 C C . LYS A 1 210 ? -25.162 1.310 32.192 1.00 93.50 210 LYS A C 1
ATOM 1693 O O . LYS A 1 210 ? -25.190 0.658 33.232 1.00 93.50 210 LYS A O 1
ATOM 1698 N N . ASP A 1 211 ? -25.168 2.628 32.140 1.00 95.19 211 ASP A N 1
ATOM 1699 C CA . ASP A 1 211 ? -25.607 3.483 33.228 1.00 95.19 211 ASP A CA 1
ATOM 1700 C C . ASP A 1 211 ? -27.111 3.691 33.038 1.00 95.19 211 ASP A C 1
ATOM 1702 O O . ASP A 1 211 ? -27.558 4.518 32.241 1.00 95.19 211 ASP A O 1
ATOM 1706 N N . TYR A 1 212 ? -27.890 2.857 33.715 1.00 94.31 212 TYR A N 1
ATOM 1707 C CA . TYR A 1 212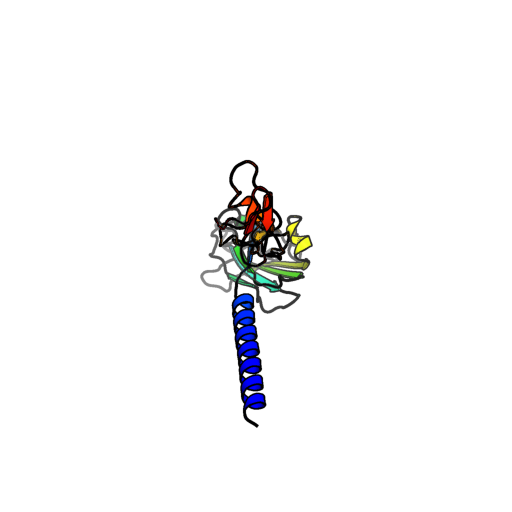 ? -29.343 2.881 33.639 1.00 94.31 212 TYR A CA 1
ATOM 1708 C C . TYR A 1 212 ? -29.909 4.168 34.234 1.00 94.31 212 TYR A C 1
ATOM 1710 O O . TYR A 1 212 ? -30.867 4.698 33.696 1.00 94.31 212 TYR A O 1
ATOM 1718 N N . CYS A 1 213 ? -29.276 4.737 35.262 1.00 94.06 213 CYS A N 1
ATOM 1719 C CA . CYS A 1 213 ? -29.684 6.036 35.797 1.00 94.06 213 CYS A CA 1
ATOM 1720 C C . CYS A 1 213 ? -29.519 7.182 34.795 1.00 94.06 213 CYS A C 1
ATOM 1722 O O . CYS A 1 213 ? -30.288 8.141 34.825 1.00 94.06 213 CYS A O 1
ATOM 1724 N N . TYR A 1 214 ? -28.520 7.097 33.915 1.00 94.69 214 TYR A N 1
ATOM 1725 C CA . TYR A 1 214 ? -28.354 8.050 32.823 1.00 94.69 214 TYR A CA 1
ATOM 1726 C C . TYR A 1 214 ? -29.373 7.823 31.697 1.00 94.69 214 TYR A C 1
ATOM 1728 O O . TYR A 1 214 ? -29.940 8.780 31.175 1.00 94.69 214 TYR A O 1
ATOM 1736 N N . LEU A 1 215 ? -29.571 6.565 31.289 1.00 93.19 215 LEU A N 1
ATOM 1737 C CA . LEU A 1 215 ? -30.416 6.210 30.141 1.00 93.19 215 LEU A CA 1
ATOM 1738 C C . LEU A 1 215 ? -31.917 6.281 30.454 1.00 93.19 215 LEU A C 1
ATOM 1740 O O . LEU A 1 215 ? -32.712 6.627 29.583 1.00 93.19 215 LEU A O 1
ATOM 1744 N N . GLU A 1 216 ? -32.287 5.943 31.683 1.00 92.19 216 GLU A N 1
ATOM 1745 C CA . GLU A 1 216 ? -33.654 5.806 32.180 1.00 92.19 216 GLU A CA 1
ATOM 1746 C C . GLU A 1 216 ? -33.771 6.575 33.513 1.00 92.19 216 GLU A C 1
ATOM 1748 O O . GLU A 1 216 ? -33.908 5.979 34.583 1.00 92.19 216 GLU A O 1
ATOM 1753 N N . PRO A 1 217 ? -33.653 7.919 33.487 1.00 89.94 217 PRO A N 1
ATOM 1754 C CA . PRO A 1 217 ? -33.643 8.716 34.706 1.00 89.94 217 PRO A CA 1
ATOM 1755 C C . PRO A 1 217 ? -34.976 8.606 35.452 1.00 89.94 217 PRO A C 1
ATOM 1757 O O . PRO A 1 217 ? -36.055 8.613 34.857 1.00 89.94 217 PRO A O 1
ATOM 1760 N N . CYS A 1 218 ? -34.895 8.546 36.781 1.00 91.31 218 CYS A N 1
ATOM 1761 C CA . CYS A 1 218 ? -36.069 8.578 37.645 1.00 91.31 218 CYS A CA 1
ATOM 1762 C C . CYS A 1 218 ? -36.847 9.900 37.503 1.00 91.31 218 CYS A C 1
ATOM 1764 O O . CYS A 1 218 ? -36.317 10.915 37.046 1.00 91.31 218 CYS A O 1
ATOM 1766 N N . VAL A 1 219 ? -38.106 9.897 37.950 1.00 89.44 219 VAL A N 1
ATOM 1767 C CA . VAL A 1 219 ? -38.926 11.116 38.054 1.00 89.44 219 VAL A CA 1
ATOM 1768 C C . VAL A 1 219 ? -38.239 12.191 38.907 1.00 89.44 219 VAL A C 1
ATOM 1770 O O . VAL A 1 219 ? -37.427 11.877 39.780 1.00 89.44 219 VAL A O 1
ATOM 1773 N N . GLU A 1 220 ? -38.575 13.464 38.674 1.00 84.50 220 GLU A N 1
ATOM 1774 C CA . GLU A 1 220 ? -37.999 14.583 39.430 1.00 84.50 220 GLU A CA 1
ATOM 1775 C C . GLU A 1 220 ? -38.085 14.352 40.950 1.00 84.50 220 GLU A C 1
ATOM 1777 O O . GLU A 1 220 ? -39.129 13.969 41.479 1.00 84.50 220 GLU A O 1
ATOM 1782 N N . ASN A 1 221 ? -36.980 14.635 41.649 1.00 84.75 221 ASN A N 1
ATOM 1783 C CA . ASN A 1 221 ? -36.772 14.461 43.096 1.00 84.75 221 ASN A CA 1
ATOM 1784 C C . ASN A 1 221 ? -36.596 13.017 43.609 1.00 84.75 221 ASN A C 1
ATOM 1786 O O . ASN A 1 221 ? -36.357 12.840 44.803 1.00 84.75 221 ASN A O 1
ATOM 1790 N N . ALA A 1 222 ? -36.632 11.994 42.752 1.00 89.81 222 ALA A N 1
ATOM 1791 C CA . ALA A 1 222 ? -36.231 10.638 43.132 1.00 89.81 222 ALA A CA 1
ATOM 1792 C C . ALA A 1 222 ? -34.707 10.451 43.018 1.00 89.81 222 ALA A C 1
ATOM 1794 O O . ALA A 1 222 ? -34.079 10.928 42.070 1.00 89.81 222 ALA A O 1
ATOM 1795 N N . GLN A 1 223 ? -34.099 9.724 43.962 1.00 91.38 223 GLN A N 1
ATOM 1796 C CA . GLN A 1 223 ? -32.695 9.316 43.851 1.00 91.38 223 GLN A CA 1
ATOM 1797 C C . GLN A 1 223 ? -32.577 8.034 43.025 1.00 91.38 223 GLN A C 1
ATOM 1799 O O . GLN A 1 223 ? -33.316 7.081 43.263 1.00 91.38 223 GLN A O 1
ATOM 1804 N N . CYS A 1 224 ? -31.635 8.008 42.078 1.00 93.00 224 CYS A N 1
ATOM 1805 C CA . CYS A 1 224 ? -31.364 6.831 41.258 1.00 93.00 224 CYS A CA 1
ATOM 1806 C C . CYS A 1 224 ? -30.116 6.083 41.732 1.00 93.00 224 CYS A C 1
ATOM 1808 O O . CYS A 1 224 ? -29.064 6.691 41.937 1.00 93.00 224 CYS A O 1
ATOM 1810 N N . GLU A 1 225 ? -30.220 4.759 41.838 1.00 93.56 225 GLU A N 1
ATOM 1811 C CA . GLU A 1 225 ? -29.100 3.860 42.114 1.00 93.56 225 GLU A CA 1
ATOM 1812 C C . GLU A 1 225 ? -28.965 2.816 40.994 1.00 93.56 225 GLU A C 1
ATOM 1814 O O . GLU A 1 225 ? -29.895 2.053 40.724 1.00 93.56 225 GLU A O 1
ATOM 1819 N N . ASN A 1 226 ? -27.798 2.761 40.343 1.00 93.50 226 ASN A N 1
ATOM 1820 C CA . ASN A 1 226 ? -27.486 1.723 39.358 1.00 93.50 226 ASN A CA 1
ATOM 1821 C C . ASN A 1 226 ? -27.298 0.359 40.038 1.00 93.50 226 ASN A C 1
ATOM 1823 O O . ASN A 1 226 ? -26.701 0.255 41.107 1.00 93.50 226 ASN A O 1
ATOM 1827 N N . THR A 1 227 ? -27.725 -0.705 39.367 1.00 89.94 227 THR A N 1
ATOM 1828 C CA . THR A 1 227 ? -27.531 -2.101 39.785 1.00 89.94 227 THR A CA 1
ATOM 1829 C C . THR A 1 227 ? -26.917 -2.918 38.644 1.00 89.94 227 THR A C 1
ATOM 1831 O O . THR A 1 227 ? -26.842 -2.454 37.508 1.00 89.94 227 THR A O 1
ATOM 1834 N N . ASP A 1 228 ? -26.517 -4.165 38.909 1.00 85.94 228 ASP A N 1
ATOM 1835 C CA . ASP A 1 228 ? -25.930 -5.042 37.881 1.00 85.94 228 ASP A CA 1
ATOM 1836 C C . ASP A 1 228 ? -26.883 -5.352 36.710 1.00 85.94 228 ASP A C 1
ATOM 1838 O O . ASP A 1 228 ? -26.436 -5.698 35.615 1.00 85.94 228 ASP A O 1
ATOM 1842 N N . VAL A 1 229 ? -28.196 -5.245 36.933 1.00 87.25 229 VAL A N 1
ATOM 1843 C CA . VAL A 1 229 ? -29.238 -5.643 35.972 1.00 87.25 229 VAL A CA 1
ATOM 1844 C C . VAL A 1 229 ? -30.208 -4.513 35.608 1.00 87.25 229 VAL A C 1
ATOM 1846 O O . VAL A 1 229 ? -31.169 -4.768 34.890 1.00 87.25 229 VAL A O 1
ATOM 1849 N N . GLY A 1 230 ? -29.983 -3.283 36.081 1.00 90.56 230 GLY A N 1
ATOM 1850 C CA . GLY A 1 230 ? -30.925 -2.172 35.905 1.00 90.56 230 GLY A CA 1
ATOM 1851 C C . GLY A 1 230 ? -30.643 -1.003 36.848 1.00 90.56 230 GLY A C 1
ATOM 1852 O O . GLY A 1 230 ? -29.497 -0.755 37.217 1.00 90.56 230 GLY A O 1
ATOM 1853 N N . TYR A 1 231 ? -31.693 -0.341 37.322 1.00 94.50 231 TYR A N 1
ATOM 1854 C CA . TYR A 1 231 ? -31.625 0.750 38.296 1.00 94.50 231 TYR A CA 1
ATOM 1855 C C . TYR A 1 231 ? -32.755 0.653 39.328 1.00 94.50 231 TYR A C 1
ATOM 1857 O O . TYR A 1 231 ? -33.702 -0.115 39.157 1.00 94.50 231 TYR A O 1
ATOM 1865 N N . LYS A 1 232 ? -32.640 1.414 40.419 1.00 91.88 232 LYS A N 1
ATOM 1866 C CA . LYS A 1 232 ? -33.694 1.617 41.420 1.00 91.88 232 LYS A CA 1
ATOM 1867 C C . LYS A 1 232 ? -33.966 3.104 41.598 1.00 91.88 232 LYS A C 1
ATOM 1869 O O . LYS A 1 232 ? -33.022 3.884 41.706 1.00 91.88 232 LYS A O 1
ATOM 1874 N N . CYS A 1 233 ? -35.244 3.466 41.693 1.00 91.88 233 CYS A N 1
ATOM 1875 C CA . CYS A 1 233 ? -35.683 4.807 42.061 1.00 91.88 233 CYS A CA 1
ATOM 1876 C C . CYS A 1 233 ? -36.164 4.825 43.512 1.00 91.88 233 CYS A C 1
ATOM 1878 O O . CYS A 1 233 ? -37.084 4.097 43.892 1.00 91.88 233 CYS A O 1
ATOM 1880 N N . ILE A 1 234 ? -35.543 5.677 44.320 1.00 88.44 234 ILE A N 1
ATOM 1881 C CA . ILE A 1 234 ? -35.818 5.815 45.747 1.00 88.44 234 ILE A CA 1
ATOM 1882 C C . ILE A 1 234 ? -36.498 7.168 45.962 1.00 88.44 234 ILE A C 1
ATOM 1884 O O . ILE A 1 234 ? -35.885 8.221 45.774 1.00 88.44 234 ILE A O 1
ATOM 1888 N N . CYS A 1 235 ? -37.767 7.138 46.368 1.00 83.44 235 CYS A N 1
ATOM 1889 C CA . CYS A 1 235 ? -38.559 8.327 46.684 1.00 83.44 235 CYS A CA 1
ATOM 1890 C C . CYS A 1 235 ? -38.813 8.359 48.192 1.00 83.44 235 CYS A C 1
ATOM 1892 O O . CYS A 1 235 ? -39.388 7.407 48.709 1.00 83.44 235 CYS A O 1
ATOM 1894 N N . ASP A 1 236 ? -38.409 9.409 48.912 1.00 73.00 236 ASP A N 1
ATOM 1895 C CA . ASP A 1 236 ? -38.754 9.611 50.336 1.00 73.00 236 ASP A CA 1
ATOM 1896 C C . ASP A 1 236 ? -38.620 8.350 51.235 1.00 73.00 236 ASP A C 1
ATOM 1898 O O . ASP A 1 236 ? -39.438 8.098 52.123 1.00 73.00 236 ASP A O 1
ATOM 1902 N N . GLY A 1 237 ? -37.605 7.508 50.994 1.00 59.78 237 GLY A N 1
ATOM 1903 C CA . GLY A 1 237 ? -37.377 6.264 51.744 1.00 59.78 237 GLY A CA 1
ATOM 1904 C C . GLY A 1 237 ? -38.348 5.107 51.446 1.00 59.78 237 GLY A C 1
ATOM 1905 O O . GLY A 1 237 ? -38.429 4.171 52.244 1.00 59.78 237 GLY A O 1
ATOM 1906 N N . ARG A 1 238 ? -39.090 5.140 50.331 1.00 59.84 238 ARG A N 1
ATOM 1907 C CA . ARG A 1 238 ? -39.890 4.015 49.818 1.00 59.84 238 ARG A CA 1
ATOM 1908 C C . ARG A 1 238 ? -39.494 3.699 48.375 1.00 59.84 238 ARG A C 1
ATOM 1910 O O . ARG A 1 238 ? -39.606 4.544 47.490 1.00 59.84 238 ARG A O 1
ATOM 1917 N N . ASP A 1 239 ? -39.040 2.467 48.162 1.00 55.75 239 ASP A N 1
ATOM 1918 C CA . ASP A 1 239 ? -38.674 1.940 46.847 1.00 55.75 239 ASP A CA 1
ATOM 1919 C C . ASP A 1 239 ? -39.906 1.887 45.932 1.00 55.75 239 ASP A C 1
ATOM 1921 O O . ASP A 1 239 ? -40.915 1.257 46.262 1.00 55.75 239 ASP A O 1
ATOM 1925 N N . GLY A 1 240 ? -39.816 2.529 44.768 1.00 57.56 240 GLY A N 1
ATOM 1926 C CA . GLY A 1 240 ? -40.755 2.355 43.665 1.00 57.56 240 GLY A CA 1
ATOM 1927 C C . GLY A 1 240 ? -40.025 1.728 42.482 1.00 57.56 240 GLY A C 1
ATOM 1928 O O . GLY A 1 240 ? -39.029 2.276 42.016 1.00 57.56 240 GLY A O 1
ATOM 1929 N N . MET A 1 241 ? -40.501 0.578 41.999 1.00 47.59 241 MET A N 1
ATOM 1930 C CA . MET A 1 241 ? -40.047 0.014 40.723 1.00 47.59 241 MET A CA 1
ATOM 1931 C C . MET A 1 241 ? -40.7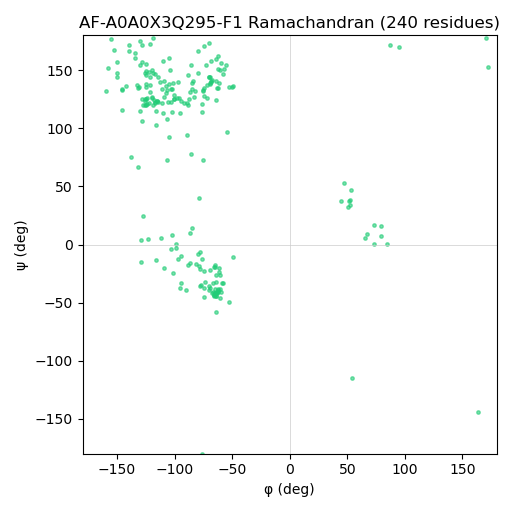11 0.796 39.585 1.00 47.59 241 MET A C 1
ATOM 1933 O O . MET A 1 241 ? -41.937 0.766 39.464 1.00 47.59 241 MET A O 1
ATOM 1937 N N . GLY A 1 242 ? -39.896 1.515 38.814 1.00 45.75 242 GLY A N 1
ATOM 1938 C CA . GLY A 1 242 ? -40.227 2.006 37.476 1.00 45.75 242 GLY A CA 1
ATOM 1939 C C . GLY A 1 242 ? -39.711 1.025 36.441 1.00 45.75 242 GLY A C 1
ATOM 1940 O O . GLY A 1 242 ? -38.606 0.489 36.683 1.00 45.75 242 GLY A O 1
#

Nearest PDB structures (foldseek):
  5uk5-assembly1_B  TM=6.619E-01  e=4.490E-14  Rattus norvegicus
  4cc1-assembly2_B  TM=6.832E-01  e=4.089E-13  Homo sapiens
  4cc0-assembly2_B  TM=6.738E-01  e=2.629E-13  Homo sapiens
  4xbm-assembly2_B  TM=6.264E-01  e=1.565E-11  Homo sapiens
  4xbm-assembly1_A  TM=6.177E-01  e=8.344E-10  Homo sapiens

pLDDT: mean 87.27, std 11.67, range [45.75, 98.06]

Radius of gyration: 29.83 Å; Cα contacts (8 Å, |Δi|>4): 495; chains: 1; bounding box: 66×55×90 Å

InterPro domains:
  IPR001774 Delta/Serrate/lag-2 (DSL) protein [PF01414] (168-209)
  IPR001774 Delta/Serrate/lag-2 (DSL) protein [PS51051] (166-207)
  IPR001774 Delta/Serrate/lag-2 (DSL) protein [SM00051] (148-207)

Sequence (242 aa):
GKYSSALKLIMAMRYAILLFILSQVACQFVADLFLSLKYSNPKNRLENDFPCDLWVSDLKCDVYFEICVSSNGNSECDLLQKTTAVFLERTSVQMTRDRRIVIPLRLPLPRSLRIHVIAWDHDAISANDLIGEFSLEGKLQYFLQEERNLRPRKRCSSSISMELELKCRENWFGKLCETYCNPFNNSFTCDENGNVICFPGYFGPSCTRKDYCYLEPCVENAQCENTDVGYKCICDGRDGMG

Mean predicted aligned error: 9.92 Å

Solvent-accessible surface area (backbone atoms only — not comparable to full-atom values): 13300 Å² total; per-residue (Å²): 120,66,70,63,54,52,52,51,51,53,52,51,50,53,49,52,50,50,53,50,51,52,53,54,60,54,70,41,68,36,29,40,38,33,38,29,43,37,42,39,23,86,73,26,37,24,44,85,66,42,61,52,42,92,52,98,87,51,48,47,26,27,33,29,39,43,39,34,26,13,46,67,76,49,85,79,26,78,58,35,73,46,71,56,74,73,40,72,66,38,49,59,50,76,28,48,84,94,56,36,46,77,35,72,34,40,66,79,66,58,67,22,36,26,43,38,36,37,37,34,26,63,47,97,87,57,80,62,44,58,35,37,55,40,77,52,72,50,46,40,76,65,43,56,72,52,71,46,77,41,57,39,94,56,91,52,63,36,38,40,36,39,37,44,46,81,42,52,34,91,48,30,16,52,100,75,34,78,29,72,37,73,66,87,50,101,30,39,43,59,50,93,56,25,51,81,40,50,36,93,39,30,37,71,98,78,20,78,43,70,40,32,43,68,72,59,59,58,62,91,89,38,48,65,43,70,51,101,88,42,59,45,32,40,42,97,90,44,82,46,92,125

Organism: Schistocephalus solidus (NCBI:txid70667)